Protein AF-0000000087347982 (afdb_homodimer)

Nearest PDB structures (foldseek):
  8a24-assembly1_A  TM=8.660E-01  e=1.850E-04  Legionella pneumophila str. Corby
  4f79-assembly1_A  TM=5.624E-01  e=8.414E-01  Streptococcus mutans
  4gze-assembly3_E  TM=5.440E-01  e=4.749E+00  Lactiplantibacillus plantarum WCFS1
  8ysv-assembly1_A  TM=5.819E-01  e=7.535E+00  Enterococcus faecalis
  8a24-assembly1_A  TM=8.658E-01  e=1.538E-04  Legionella pneumophila str. Corby

Structure (mmCIF, N/CA/C/O backbone):
data_AF-0000000087347982-model_v1
#
loop_
_entity.id
_entity.type
_entity.pdbx_description
1 polymer 'GDSL esterase/lipase'
#
loop_
_atom_site.group_PDB
_atom_site.id
_atom_site.type_symbol
_atom_site.label_atom_id
_atom_site.label_alt_id
_atom_site.label_comp_id
_atom_site.label_asym_id
_atom_site.label_entity_id
_atom_site.label_seq_id
_atom_site.pdbx_PDB_ins_code
_atom_site.Cartn_x
_atom_site.Cartn_y
_atom_site.Cartn_z
_atom_site.occupancy
_atom_site.B_iso_or_equiv
_atom_site.auth_seq_id
_atom_site.auth_comp_id
_atom_site.auth_asym_id
_atom_site.auth_atom_id
_atom_site.pdbx_PDB_model_num
ATOM 1 N N . MET A 1 1 ? 1.881 -30.5 5.684 1 23.64 1 MET A N 1
ATOM 2 C CA . MET A 1 1 ? 0.833 -30.484 4.668 1 23.64 1 MET A CA 1
ATOM 3 C C . MET A 1 1 ? 0.566 -29.062 4.191 1 23.64 1 MET A C 1
ATOM 5 O O . MET A 1 1 ? 0.288 -28.172 5 1 23.64 1 MET A O 1
ATOM 9 N N . LYS A 1 2 ? 1.161 -28.672 3.141 1 32.66 2 LYS A N 1
ATOM 10 C CA . LYS A 1 2 ? 1.281 -27.344 2.578 1 32.66 2 LYS A CA 1
ATOM 11 C C . LYS A 1 2 ? -0.093 -26.719 2.318 1 32.66 2 LYS A C 1
ATOM 13 O O . LYS A 1 2 ? -0.942 -27.344 1.675 1 32.66 2 LYS A O 1
ATOM 18 N N . PRO A 1 3 ? -0.556 -25.828 3.064 1 35.22 3 PRO A N 1
ATOM 19 C CA . PRO A 1 3 ? -1.945 -25.391 2.922 1 35.22 3 PRO A CA 1
ATOM 20 C C . PRO A 1 3 ? -2.33 -25.109 1.47 1 35.22 3 PRO A C 1
ATOM 22 O O . PRO A 1 3 ? -1.672 -24.312 0.794 1 35.22 3 PRO A O 1
ATOM 25 N N . THR A 1 4 ? -2.77 -26.047 0.696 1 37.34 4 THR A N 1
ATOM 26 C CA . THR A 1 4 ? -3.191 -26.047 -0.701 1 37.34 4 THR A CA 1
ATOM 27 C C . THR A 1 4 ? -4.402 -25.141 -0.904 1 37.34 4 THR A C 1
ATOM 29 O O . THR A 1 4 ? -5.434 -25.328 -0.251 1 37.34 4 THR A O 1
ATOM 32 N N . LEU A 1 5 ? -4.195 -23.828 -1.171 1 44.5 5 LEU A N 1
ATOM 33 C CA . LEU A 1 5 ? -5.254 -22.922 -1.593 1 44.5 5 LEU A CA 1
ATOM 34 C C . LEU A 1 5 ? -6.398 -23.688 -2.248 1 44.5 5 LEU A C 1
ATOM 36 O O . LEU A 1 5 ? -7.512 -23.156 -2.369 1 44.5 5 LEU A O 1
ATOM 40 N N . CYS A 1 6 ? -6.168 -24.562 -2.959 1 48.16 6 CYS A N 1
ATOM 41 C CA . CYS A 1 6 ? -7.164 -25.344 -3.68 1 48.16 6 CYS A CA 1
ATOM 42 C C . CYS A 1 6 ? -7.199 -26.781 -3.168 1 48.16 6 CYS A C 1
ATOM 44 O O . CYS A 1 6 ? -6.195 -27.297 -2.67 1 48.16 6 CYS A O 1
ATOM 46 N N . ARG A 1 7 ? -8.281 -27.328 -2.777 1 49.22 7 ARG A N 1
ATOM 47 C CA . ARG A 1 7 ? -8.523 -28.656 -2.248 1 49.22 7 ARG A CA 1
ATOM 48 C C . ARG A 1 7 ? -7.98 -29.734 -3.191 1 49.22 7 ARG A C 1
ATOM 50 O O . ARG A 1 7 ? -7.523 -30.781 -2.746 1 49.22 7 ARG A O 1
ATOM 57 N N . THR A 1 8 ? -8.305 -29.438 -4.539 1 50.88 8 THR A N 1
ATOM 58 C CA . THR A 1 8 ? -7.773 -30.344 -5.555 1 50.88 8 THR A CA 1
ATOM 59 C C . THR A 1 8 ? -6.895 -29.594 -6.547 1 50.88 8 THR A C 1
ATOM 61 O O . THR A 1 8 ? -7 -28.359 -6.668 1 50.88 8 THR A O 1
ATOM 64 N N . ALA A 1 9 ? -5.898 -30.219 -7.012 1 51.28 9 ALA A N 1
ATOM 65 C CA . ALA A 1 9 ? -5.027 -29.672 -8.039 1 51.28 9 ALA A CA 1
ATOM 66 C C . ALA A 1 9 ? -5.84 -29 -9.141 1 51.28 9 ALA A C 1
ATOM 68 O O . ALA A 1 9 ? -5.441 -27.953 -9.664 1 51.28 9 ALA A O 1
ATOM 69 N N . ARG A 1 10 ? -6.895 -29.594 -9.531 1 51.75 10 ARG A N 1
ATOM 70 C CA . ARG A 1 10 ? -7.762 -29.078 -10.586 1 51.75 10 ARG A CA 1
ATOM 71 C C . ARG A 1 10 ? -8.422 -27.781 -10.164 1 51.75 10 ARG A C 1
ATOM 73 O O . ARG A 1 10 ? -8.5 -26.828 -10.953 1 51.75 10 ARG A O 1
ATOM 80 N N . GLU A 1 11 ? -8.945 -27.734 -9.008 1 51.81 11 GLU A N 1
ATOM 81 C CA . GLU A 1 11 ? -9.578 -26.531 -8.492 1 51.81 11 GLU A CA 1
ATOM 82 C C . GLU A 1 11 ? -8.562 -25.406 -8.312 1 51.81 11 GLU A C 1
ATOM 84 O O . GLU A 1 11 ? -8.852 -24.25 -8.609 1 51.81 11 GLU A O 1
ATOM 89 N N . CYS A 1 12 ? -7.488 -25.766 -7.922 1 53.28 12 CYS A N 1
ATOM 90 C CA . CYS A 1 12 ? -6.418 -24.797 -7.77 1 53.28 12 CYS A CA 1
ATOM 91 C C . CYS A 1 12 ? -6.008 -24.219 -9.125 1 53.28 12 CYS A C 1
ATOM 93 O O . CYS A 1 12 ? -5.77 -23.016 -9.242 1 53.28 12 CYS A O 1
ATOM 95 N N . LYS A 1 13 ? -5.824 -25.203 -10.008 1 51 13 LYS A N 1
ATOM 96 C CA . LYS A 1 13 ? -5.473 -24.766 -11.359 1 51 13 LYS A CA 1
ATOM 97 C C . LYS A 1 13 ? -6.492 -23.766 -11.898 1 51 13 LYS A C 1
ATOM 99 O O . LYS A 1 13 ? -6.121 -22.766 -12.516 1 51 13 LYS A O 1
ATOM 104 N N . LYS A 1 14 ? -7.68 -24.125 -11.789 1 50.91 14 LYS A N 1
ATOM 105 C CA . LYS A 1 14 ? -8.711 -23.219 -12.289 1 50.91 14 LYS A CA 1
ATOM 106 C C . LYS A 1 14 ? -8.672 -21.875 -11.57 1 50.91 14 LYS A C 1
ATOM 108 O O . LYS A 1 14 ? -8.797 -20.828 -12.203 1 50.91 14 LYS A O 1
ATOM 113 N N . PHE A 1 15 ? -8.594 -22.062 -10.289 1 51.06 15 PHE A N 1
ATOM 114 C CA . PHE A 1 15 ? -8.539 -20.844 -9.484 1 51.06 15 PHE A CA 1
ATOM 115 C C . PHE A 1 15 ? -7.293 -20.031 -9.812 1 51.06 15 PHE A C 1
ATOM 117 O O . PHE A 1 15 ? -7.379 -18.828 -10.062 1 51.06 15 PHE A O 1
ATOM 124 N N . LEU A 1 16 ? -6.238 -20.734 -9.797 1 52.66 16 LEU A N 1
ATOM 125 C CA . LEU A 1 16 ? -4.973 -20.047 -10.008 1 52.66 16 LEU A CA 1
ATOM 126 C C . LEU A 1 16 ? -4.816 -19.625 -11.461 1 52.66 16 LEU A C 1
ATOM 128 O O . LEU A 1 16 ? -4.137 -18.641 -11.758 1 52.66 16 LEU A O 1
ATOM 132 N N . GLY A 1 17 ? -5.367 -20.453 -12.383 1 50.44 17 GLY A N 1
ATOM 133 C CA . GLY A 1 17 ? -5.234 -20.156 -13.797 1 50.44 17 GLY A CA 1
ATOM 134 C C . GLY A 1 17 ? -5.902 -18.859 -14.203 1 50.44 17 GLY A C 1
ATOM 135 O O . GLY A 1 17 ? -5.523 -18.234 -15.195 1 50.44 17 GLY A O 1
ATOM 136 N N . ARG A 1 18 ? -7.008 -18.484 -13.523 1 49.59 18 ARG A N 1
ATOM 137 C CA . ARG A 1 18 ? -7.789 -17.344 -13.977 1 49.59 18 ARG A CA 1
ATOM 138 C C . ARG A 1 18 ? -7.629 -16.156 -13.039 1 49.59 18 ARG A C 1
ATOM 140 O O . ARG A 1 18 ? -8.07 -15.047 -13.344 1 49.59 18 ARG A O 1
ATOM 147 N N . SER A 1 19 ? -6.941 -16.578 -11.938 1 51.91 19 SER A N 1
ATOM 148 C CA . SER A 1 19 ? -7.031 -15.539 -10.922 1 51.91 19 SER A CA 1
ATOM 149 C C . SER A 1 19 ? -5.77 -14.688 -10.883 1 51.91 19 SER A C 1
ATOM 151 O O . SER A 1 19 ? -4.668 -15.188 -11.125 1 51.91 19 SER A O 1
ATOM 153 N N . LEU A 1 20 ? -5.996 -13.359 -11.234 1 54 20 LEU A N 1
ATOM 154 C CA . LEU A 1 20 ? -4.969 -12.344 -11.039 1 54 20 LEU A CA 1
ATOM 155 C C . LEU A 1 20 ? -4.715 -12.109 -9.555 1 54 20 LEU A C 1
ATOM 157 O O . LEU A 1 20 ? -5.656 -11.914 -8.781 1 54 20 LEU A O 1
ATOM 161 N N . PHE A 1 21 ? -3.545 -12.594 -9.094 1 57.16 21 PHE A N 1
ATOM 162 C CA . PHE A 1 21 ? -3.203 -12.422 -7.688 1 57.16 21 PHE A CA 1
ATOM 163 C C . PHE A 1 21 ? -2.359 -11.164 -7.488 1 57.16 21 PHE A C 1
ATOM 165 O O . PHE A 1 21 ? -1.542 -10.82 -8.344 1 57.16 21 PHE A O 1
ATOM 172 N N . LEU A 1 22 ? -2.92 -10.312 -6.664 1 55.03 22 LEU A N 1
ATOM 173 C CA . LEU A 1 22 ? -2.08 -9.219 -6.184 1 55.03 22 LEU A CA 1
ATOM 174 C C . LEU A 1 22 ? -1.004 -9.742 -5.234 1 55.03 22 LEU A C 1
ATOM 176 O O . LEU A 1 22 ? -1.317 -10.344 -4.203 1 55.03 22 LEU A O 1
ATOM 180 N N . VAL A 1 23 ? 0.143 -9.961 -5.684 1 52.31 23 VAL A N 1
ATOM 181 C CA . VAL A 1 23 ? 1.244 -10.398 -4.836 1 52.31 23 VAL A CA 1
ATOM 182 C C . VAL A 1 23 ? 1.718 -9.242 -3.961 1 52.31 23 VAL A C 1
ATOM 184 O O . VAL A 1 23 ? 2.365 -8.312 -4.449 1 52.31 23 VAL A O 1
ATOM 187 N N . GLY A 1 24 ? 0.568 -8.438 -3.482 1 50.28 24 GLY A N 1
ATOM 188 C CA . GLY A 1 24 ? 0.879 -7.262 -2.684 1 50.28 24 GLY A CA 1
ATOM 189 C C . GLY A 1 24 ? 1.524 -7.598 -1.353 1 50.28 24 GLY A C 1
ATOM 190 O O . GLY A 1 24 ? 1.985 -6.707 -0.636 1 50.28 24 GLY A O 1
ATOM 191 N N . GLU A 1 25 ? 0.681 -8.906 -0.806 1 42.19 25 GLU A N 1
ATOM 192 C CA . GLU A 1 25 ? 1.175 -9.109 0.552 1 42.19 25 GLU A CA 1
ATOM 193 C C . GLU A 1 25 ? 2.678 -8.859 0.638 1 42.19 25 GLU A C 1
ATOM 195 O O . GLU A 1 25 ? 3.271 -8.977 1.712 1 42.19 25 GLU A O 1
ATOM 200 N N . PHE A 1 26 ? 3.133 -9.422 -0.429 1 35.34 26 PHE A N 1
ATOM 201 C CA . PHE A 1 26 ? 4.293 -9.625 0.431 1 35.34 26 PHE A CA 1
ATOM 202 C C . PHE A 1 26 ? 4.504 -8.43 1.348 1 35.34 26 PHE A C 1
ATOM 204 O O . PHE A 1 26 ? 4.688 -7.305 0.876 1 35.34 26 PHE A O 1
ATOM 211 N N . GLY A 1 27 ? 3.314 -8.336 2.146 1 38.28 27 GLY A N 1
ATOM 212 C CA . GLY A 1 27 ? 3.434 -7.48 3.314 1 38.28 27 GLY A CA 1
ATOM 213 C C . GLY A 1 27 ? 4.281 -6.246 3.064 1 38.28 27 GLY A C 1
ATOM 214 O O . GLY A 1 27 ? 4.965 -6.152 2.041 1 38.28 27 GLY A O 1
ATOM 215 N N . VAL A 1 28 ? 4.375 -5.41 4.219 1 38.91 28 VAL A N 1
ATOM 216 C CA . VAL A 1 28 ? 5.043 -4.203 4.691 1 38.91 28 VAL A CA 1
ATOM 217 C C . VAL A 1 28 ? 6.418 -4.086 4.039 1 38.91 28 VAL A C 1
ATOM 219 O O . VAL A 1 28 ? 7.375 -4.73 4.477 1 38.91 28 VAL A O 1
ATOM 222 N N . ASN A 1 29 ? 6.512 -4.801 2.818 1 48.53 29 ASN A N 1
ATOM 223 C CA . ASN A 1 29 ? 7.785 -4.203 2.426 1 48.53 29 ASN A CA 1
ATOM 224 C C . ASN A 1 29 ? 7.922 -2.777 2.949 1 48.53 29 ASN A C 1
ATOM 226 O O . ASN A 1 29 ? 8.539 -1.93 2.301 1 48.53 29 ASN A O 1
ATOM 230 N N . ASP A 1 30 ? 6.816 -2.762 3.695 1 61.03 30 ASP A N 1
ATOM 231 C CA . ASP A 1 30 ? 6.945 -1.428 4.273 1 61.03 30 ASP A CA 1
ATOM 232 C C . ASP A 1 30 ? 8.242 -1.295 5.062 1 61.03 30 ASP A C 1
ATOM 234 O O . ASP A 1 30 ? 8.43 -1.964 6.078 1 61.03 30 ASP A O 1
ATOM 238 N N . TYR A 1 31 ? 9.008 -1.031 4.211 1 79.06 31 TYR A N 1
ATOM 239 C CA . TYR A 1 31 ? 10.258 -0.644 4.855 1 79.06 31 TYR A CA 1
ATOM 240 C C . TYR A 1 31 ? 9.992 0.23 6.074 1 79.06 31 TYR A C 1
ATOM 242 O O . TYR A 1 31 ? 10.898 0.486 6.871 1 79.06 31 TYR A O 1
ATOM 250 N N . HIS A 1 32 ? 8.664 0.433 6.309 1 77 32 HIS A N 1
ATOM 251 C CA . HIS A 1 32 ? 8.359 1.362 7.391 1 77 32 HIS A CA 1
ATOM 252 C C . HIS A 1 32 ? 8.734 0.771 8.75 1 77 32 HIS A C 1
ATOM 254 O O . HIS A 1 32 ? 9.289 1.465 9.602 1 77 32 HIS A O 1
ATOM 260 N N . PHE A 1 33 ? 8.414 -0.552 8.844 1 74.31 33 PHE A N 1
ATOM 261 C CA . PHE A 1 33 ? 8.781 -1.199 10.094 1 74.31 33 PHE A CA 1
ATOM 262 C C . PHE A 1 33 ? 10.297 -1.252 10.258 1 74.31 33 PHE A C 1
ATOM 264 O O . PHE A 1 33 ? 10.82 -1.016 11.344 1 74.31 33 PHE A O 1
ATOM 271 N N . SER A 1 34 ? 10.953 -1.518 9.164 1 80.06 34 SER A N 1
ATOM 272 C CA . SER A 1 34 ? 12.406 -1.591 9.18 1 80.06 34 SER A CA 1
ATOM 273 C C . SER A 1 34 ? 13.031 -0.226 9.461 1 80.06 34 SER A C 1
ATOM 275 O O . SER A 1 34 ? 14.039 -0.131 10.156 1 80.06 34 SER A O 1
ATOM 277 N N . PHE A 1 35 ? 12.359 0.803 8.969 1 81.94 35 PHE A N 1
ATOM 278 C CA . PHE A 1 35 ? 12.875 2.154 9.148 1 81.94 35 PHE A CA 1
ATOM 279 C C . PHE A 1 35 ? 12.805 2.572 10.609 1 81.94 35 PHE A C 1
ATOM 281 O O . PHE A 1 35 ? 13.484 3.516 11.023 1 81.94 35 PHE A O 1
ATOM 288 N N . GLN A 1 36 ? 11.984 1.818 11.43 1 77.06 36 GLN A N 1
ATOM 289 C CA . GLN A 1 36 ? 11.867 2.141 12.844 1 77.06 36 GLN A CA 1
ATOM 290 C C . GLN A 1 36 ? 13.055 1.61 13.633 1 77.06 36 GLN A C 1
ATOM 292 O O . GLN A 1 36 ? 13.375 2.125 14.711 1 77.06 36 GLN A O 1
ATOM 297 N N . ARG A 1 37 ? 13.727 0.64 13 1 85.44 37 ARG A N 1
ATOM 298 C CA . ARG A 1 37 ? 14.742 -0.056 13.789 1 85.44 37 ARG A CA 1
ATOM 299 C C . ARG A 1 37 ? 16.109 0.036 13.125 1 85.44 37 ARG A C 1
ATOM 301 O O . ARG A 1 37 ? 17.141 -0.227 13.758 1 85.44 37 ARG A O 1
ATOM 308 N N . LYS A 1 38 ? 16.188 0.466 11.938 1 89.94 38 LYS A N 1
ATOM 309 C CA . LYS A 1 38 ? 17.422 0.461 11.156 1 89.94 38 LYS A CA 1
ATOM 310 C C . LYS A 1 38 ? 17.594 1.773 10.398 1 89.94 38 LYS A C 1
ATOM 312 O O . LYS A 1 38 ? 16.625 2.488 10.148 1 89.94 38 LYS A O 1
ATOM 317 N N . THR A 1 39 ? 18.828 2.023 10.078 1 90.62 39 THR A N 1
ATOM 318 C CA . THR A 1 39 ? 19.109 3.154 9.195 1 90.62 39 THR A CA 1
ATOM 319 C C . THR A 1 39 ? 18.688 2.838 7.766 1 90.62 39 THR A C 1
ATOM 321 O O . THR A 1 39 ? 18.469 1.674 7.414 1 90.62 39 THR A O 1
ATOM 324 N N . VAL A 1 40 ? 18.516 3.898 6.984 1 92.81 40 VAL A N 1
ATOM 325 C CA . VAL A 1 40 ? 18.141 3.725 5.586 1 92.81 40 VAL A CA 1
ATOM 326 C C . VAL A 1 40 ? 19.203 2.908 4.859 1 92.81 40 VAL A C 1
ATOM 328 O O . VAL A 1 40 ? 18.875 2.09 3.992 1 92.81 40 VAL A O 1
ATOM 331 N N . GLN A 1 41 ? 20.531 3.088 5.258 1 93.31 41 GLN A N 1
ATOM 332 C CA . GLN A 1 41 ? 21.609 2.346 4.629 1 93.31 41 GLN A CA 1
ATOM 333 C C . GLN A 1 41 ? 21.531 0.86 4.965 1 93.31 41 GLN A C 1
ATOM 335 O O . GLN A 1 41 ? 21.781 0.01 4.109 1 93.31 41 GLN A O 1
ATOM 340 N N . GLU A 1 42 ? 21.203 0.559 6.152 1 94.5 42 GLU A N 1
ATOM 341 C CA . GLU A 1 42 ? 21.031 -0.836 6.547 1 94.5 42 GLU A CA 1
ATOM 342 C C . GLU A 1 42 ? 19.875 -1.481 5.781 1 94.5 42 GLU A C 1
ATOM 344 O O . GLU A 1 42 ? 20 -2.607 5.297 1 94.5 42 GLU A O 1
ATOM 349 N N . VAL A 1 43 ? 18.797 -0.754 5.68 1 93 43 VAL A N 1
ATOM 350 C CA . VAL A 1 43 ? 17.656 -1.273 4.957 1 93 43 VAL A CA 1
ATOM 351 C C . VAL A 1 43 ? 18.016 -1.473 3.486 1 93 43 VAL A C 1
ATOM 353 O O . VAL A 1 43 ? 17.609 -2.461 2.869 1 93 43 VAL A O 1
ATOM 356 N N . ARG A 1 44 ? 18.766 -0.573 2.908 1 94.81 44 ARG A N 1
ATOM 357 C CA . ARG A 1 44 ? 19.172 -0.648 1.508 1 94.81 44 ARG A CA 1
ATOM 358 C C . ARG A 1 44 ? 19.922 -1.941 1.224 1 94.81 44 ARG A C 1
ATOM 360 O O . ARG A 1 44 ? 19.766 -2.537 0.156 1 94.81 44 ARG A O 1
ATOM 367 N N . SER A 1 45 ? 20.656 -2.438 2.186 1 94.56 45 SER A N 1
ATOM 368 C CA . SER A 1 45 ? 21.516 -3.609 2.002 1 94.56 45 SER A CA 1
ATOM 369 C C . SER A 1 45 ? 20.672 -4.879 1.842 1 94.56 45 SER A C 1
ATOM 371 O O . SER A 1 45 ? 21.156 -5.875 1.294 1 94.56 45 SER A O 1
ATOM 373 N N . PHE A 1 46 ? 19.453 -4.855 2.293 1 90.75 46 PHE A N 1
ATOM 374 C CA . PHE A 1 46 ? 18.703 -6.094 2.182 1 90.75 46 PHE A CA 1
ATOM 375 C C . PHE A 1 46 ? 17.656 -5.992 1.075 1 90.75 46 PHE A C 1
ATOM 377 O O . PHE A 1 46 ? 16.938 -6.957 0.805 1 90.75 46 PHE A O 1
ATOM 384 N N . VAL A 1 47 ? 17.641 -4.844 0.386 1 93 47 VAL A N 1
ATOM 385 C CA . VAL A 1 47 ? 16.656 -4.648 -0.673 1 93 47 VAL A CA 1
ATOM 386 C C . VAL A 1 47 ? 16.797 -5.746 -1.723 1 93 47 VAL A C 1
ATOM 388 O O . VAL A 1 47 ? 15.805 -6.34 -2.152 1 93 47 VAL A O 1
ATOM 391 N N . PRO A 1 48 ? 18.078 -6.137 -2.139 1 94.69 48 PRO A N 1
ATOM 392 C CA . PRO A 1 48 ? 18.188 -7.219 -3.119 1 94.69 48 PRO A CA 1
ATOM 393 C C . PRO A 1 48 ? 17.578 -8.531 -2.621 1 94.69 48 PRO A C 1
ATOM 395 O O . PRO A 1 48 ? 16.953 -9.258 -3.391 1 94.69 48 PRO A O 1
ATOM 398 N N . ASP A 1 49 ? 17.719 -8.797 -1.296 1 91.5 49 ASP A N 1
ATOM 399 C CA . ASP A 1 49 ? 17.156 -10.016 -0.73 1 91.5 49 ASP A CA 1
ATOM 400 C C . ASP A 1 49 ? 15.625 -9.961 -0.732 1 91.5 49 ASP A C 1
ATOM 402 O O . ASP A 1 49 ? 14.961 -10.977 -0.982 1 91.5 49 ASP A O 1
ATOM 406 N N . VAL A 1 50 ? 15.117 -8.828 -0.408 1 88 50 VAL A N 1
ATOM 407 C CA . VAL A 1 50 ? 13.664 -8.641 -0.419 1 88 50 VAL A CA 1
ATOM 408 C C . VAL A 1 50 ? 13.125 -8.898 -1.822 1 88 50 VAL A C 1
ATOM 410 O O . VAL A 1 50 ? 12.156 -9.641 -1.99 1 88 50 VAL A O 1
ATOM 413 N N . VAL A 1 51 ? 13.719 -8.328 -2.826 1 91.69 51 VAL A N 1
ATOM 414 C CA . VAL A 1 51 ? 13.273 -8.469 -4.211 1 91.69 51 VAL A CA 1
ATOM 415 C C . VAL A 1 51 ? 13.422 -9.922 -4.656 1 91.69 51 VAL A C 1
ATOM 417 O O . VAL A 1 51 ? 12.555 -10.461 -5.344 1 91.69 51 VAL A O 1
ATOM 420 N N . ALA A 1 52 ? 14.508 -10.594 -4.242 1 92.06 52 ALA A N 1
ATOM 421 C CA . ALA A 1 52 ? 14.711 -12.008 -4.566 1 92.06 52 ALA A CA 1
ATOM 422 C C . ALA A 1 52 ? 13.586 -12.859 -3.994 1 92.06 52 ALA A C 1
ATOM 424 O O . ALA A 1 52 ? 13.102 -13.781 -4.656 1 92.06 52 ALA A O 1
ATOM 425 N N . ASN A 1 53 ? 13.203 -12.562 -2.764 1 87.12 53 ASN A N 1
ATOM 426 C CA . ASN A 1 53 ? 12.117 -13.312 -2.129 1 87.12 53 ASN A CA 1
ATOM 427 C C . ASN A 1 53 ? 10.789 -13.094 -2.852 1 87.12 53 ASN A C 1
ATOM 429 O O . ASN A 1 53 ? 9.977 -14.016 -2.949 1 87.12 53 ASN A O 1
ATOM 433 N N . ILE A 1 54 ? 10.539 -11.891 -3.35 1 87.31 54 ILE A N 1
ATOM 434 C CA . ILE A 1 54 ? 9.344 -11.625 -4.145 1 87.31 54 ILE A CA 1
ATOM 435 C C . ILE A 1 54 ? 9.383 -12.461 -5.426 1 87.31 54 ILE A C 1
ATOM 437 O O . ILE A 1 54 ? 8.383 -13.07 -5.805 1 87.31 54 ILE A O 1
ATOM 441 N N . SER A 1 55 ? 10.547 -12.477 -6.035 1 91.06 55 SER A N 1
ATOM 442 C CA . SER A 1 55 ? 10.711 -13.258 -7.258 1 91.06 55 SER A CA 1
ATOM 443 C C . SER A 1 55 ? 10.414 -14.734 -7.016 1 91.06 55 SER A C 1
ATOM 445 O O . SER A 1 55 ? 9.727 -15.375 -7.812 1 91.06 55 SER A O 1
ATOM 447 N N . ILE A 1 56 ? 10.906 -15.266 -5.938 1 89.25 56 ILE A N 1
ATOM 448 C CA . ILE A 1 56 ? 10.68 -16.656 -5.582 1 89.25 56 ILE A CA 1
ATOM 449 C C . ILE A 1 56 ? 9.195 -16.906 -5.355 1 89.25 56 ILE A C 1
ATOM 451 O O . ILE A 1 56 ? 8.648 -17.922 -5.812 1 89.25 56 ILE A O 1
ATOM 455 N N . ALA A 1 57 ? 8.539 -16.016 -4.656 1 84.19 57 ALA A N 1
ATOM 456 C CA . ALA A 1 57 ? 7.105 -16.141 -4.395 1 84.19 57 ALA A CA 1
ATOM 457 C C . ALA A 1 57 ? 6.305 -16.109 -5.691 1 84.19 57 ALA A C 1
ATOM 459 O O . ALA A 1 57 ? 5.352 -16.891 -5.855 1 84.19 57 ALA A O 1
ATOM 460 N N . VAL A 1 58 ? 6.656 -15.219 -6.598 1 87.81 58 VAL A N 1
ATOM 461 C CA . VAL A 1 58 ? 5.98 -15.125 -7.891 1 87.81 58 VAL A CA 1
ATOM 462 C C . VAL A 1 58 ? 6.148 -16.438 -8.656 1 87.81 58 VAL A C 1
ATOM 464 O O . VAL A 1 58 ? 5.18 -16.969 -9.195 1 87.81 58 VAL A O 1
ATOM 467 N N . GLU A 1 59 ? 7.363 -16.938 -8.672 1 89.69 59 GLU A N 1
ATOM 468 C CA . GLU A 1 59 ? 7.617 -18.188 -9.383 1 89.69 59 GLU A CA 1
ATOM 469 C C . GLU A 1 59 ? 6.824 -19.344 -8.773 1 89.69 59 GLU A C 1
ATOM 471 O O . GLU A 1 59 ? 6.328 -20.203 -9.492 1 89.69 59 GLU A O 1
ATOM 476 N N . ARG A 1 60 ? 6.809 -19.391 -7.496 1 84.62 60 ARG A N 1
ATOM 477 C CA . ARG A 1 60 ? 6.035 -20.438 -6.82 1 84.62 60 ARG A CA 1
ATOM 478 C C . ARG A 1 60 ? 4.562 -20.359 -7.219 1 84.62 60 ARG A C 1
ATOM 480 O O . ARG A 1 60 ? 3.926 -21.391 -7.441 1 84.62 60 ARG A O 1
ATOM 487 N N . LEU A 1 61 ? 3.986 -19.188 -7.297 1 82.69 61 LEU A N 1
ATOM 488 C CA . LEU A 1 61 ? 2.596 -19 -7.703 1 82.69 61 LEU A CA 1
ATOM 489 C C . LEU A 1 61 ? 2.383 -19.484 -9.133 1 82.69 61 LEU A C 1
ATOM 491 O O . LEU A 1 61 ? 1.366 -20.125 -9.438 1 82.69 61 LEU A O 1
ATOM 495 N N . ILE A 1 62 ? 3.336 -19.188 -10.008 1 85.88 62 ILE A N 1
ATOM 496 C CA . ILE A 1 62 ? 3.26 -19.625 -11.398 1 85.88 62 ILE A CA 1
ATOM 497 C C . ILE A 1 62 ? 3.27 -21.156 -11.461 1 85.88 62 ILE A C 1
ATO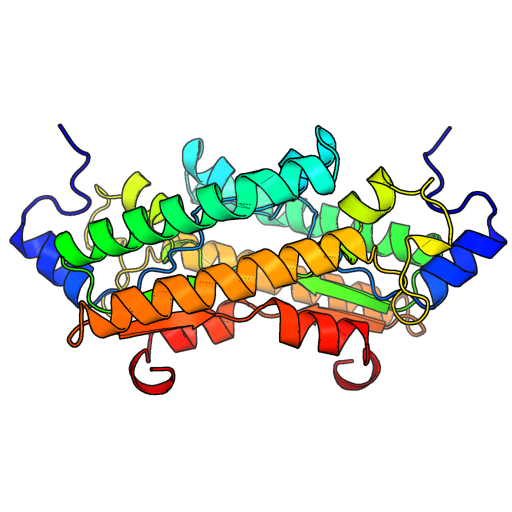M 499 O O . ILE A 1 62 ? 2.459 -21.75 -12.172 1 85.88 62 ILE A O 1
ATOM 503 N N . LYS A 1 63 ? 4.145 -21.75 -10.695 1 84.69 63 LYS A N 1
ATOM 504 C CA . LYS A 1 63 ? 4.254 -23.203 -10.664 1 84.69 63 LYS A CA 1
ATOM 505 C C . LYS A 1 63 ? 2.963 -23.844 -10.156 1 84.69 63 LYS A C 1
ATOM 507 O O . LYS A 1 63 ? 2.625 -24.953 -10.531 1 84.69 63 LYS A O 1
ATOM 512 N N . HIS A 1 64 ? 2.25 -23.094 -9.398 1 77.62 64 HIS A N 1
ATOM 513 C CA . HIS A 1 64 ? 1.002 -23.594 -8.836 1 77.62 64 HIS A CA 1
ATOM 514 C C . HIS A 1 64 ? -0.187 -23.219 -9.711 1 77.62 64 HIS A C 1
ATOM 516 O O . HIS A 1 64 ? -1.34 -23.375 -9.305 1 77.62 64 HIS A O 1
ATOM 522 N N . GLY A 1 65 ? 0.11 -22.562 -10.82 1 77.75 65 GLY A N 1
ATOM 523 C CA . GLY A 1 65 ? -0.945 -22.453 -11.82 1 77.75 65 GLY A CA 1
ATOM 524 C C . GLY A 1 65 ? -1.373 -21.016 -12.078 1 77.75 65 GLY A C 1
ATOM 525 O O . GLY A 1 65 ? -2.207 -20.766 -12.945 1 77.75 65 GLY A O 1
ATOM 526 N N . ALA A 1 66 ? -0.768 -20.062 -11.312 1 79.06 66 ALA A N 1
ATOM 527 C CA . ALA A 1 66 ? -1.105 -18.672 -11.578 1 79.06 66 ALA A CA 1
ATOM 528 C C . ALA A 1 66 ? -0.688 -18.266 -12.984 1 79.06 66 ALA A C 1
ATOM 530 O O . ALA A 1 66 ? 0.422 -18.578 -13.43 1 79.06 66 ALA A O 1
ATOM 531 N N . ARG A 1 67 ? -1.637 -17.562 -13.648 1 82.75 67 ARG A N 1
ATOM 532 C CA . ARG A 1 67 ? -1.345 -17.172 -15.023 1 82.75 67 ARG A CA 1
ATOM 533 C C . ARG A 1 67 ? -1.401 -15.664 -15.188 1 82.75 67 ARG A C 1
ATOM 535 O O . ARG A 1 67 ? -0.992 -15.133 -16.219 1 82.75 67 ARG A O 1
ATOM 542 N N . SER A 1 68 ? -1.886 -15.023 -14.156 1 82.5 68 SER A N 1
ATOM 543 C CA . SER A 1 68 ? -1.927 -13.562 -14.125 1 82.5 68 SER A CA 1
ATOM 544 C C . SER A 1 68 ? -1.565 -13.039 -12.742 1 82.5 68 SER A C 1
ATOM 546 O O . SER A 1 68 ? -2.229 -13.359 -11.75 1 82.5 68 SER A O 1
ATOM 548 N N . LEU A 1 69 ? -0.538 -12.258 -12.672 1 85.25 69 LEU A N 1
ATOM 549 C CA . LEU A 1 69 ? -0.044 -11.742 -11.398 1 85.25 69 LEU A CA 1
ATOM 550 C C . LEU A 1 69 ? 0.181 -10.242 -11.469 1 85.25 69 LEU A C 1
ATOM 552 O O . LEU A 1 69 ? 0.678 -9.727 -12.477 1 85.25 69 LEU A O 1
ATOM 556 N N . VAL A 1 70 ? -0.314 -9.555 -10.477 1 84.94 70 VAL A N 1
ATOM 557 C CA . VAL A 1 70 ? -0.006 -8.148 -10.266 1 84.94 70 VAL A CA 1
ATOM 558 C C . VAL A 1 70 ? 0.955 -7.992 -9.094 1 84.94 70 VAL A C 1
ATOM 560 O O . VAL A 1 70 ? 0.67 -8.453 -7.984 1 84.94 70 VAL A O 1
ATOM 563 N N . VAL A 1 71 ? 2.086 -7.363 -9.352 1 85.81 71 VAL A N 1
ATOM 564 C CA . VAL A 1 71 ? 3.115 -7.176 -8.328 1 85.81 71 VAL A CA 1
ATOM 565 C C . VAL A 1 71 ? 3.355 -5.688 -8.109 1 85.81 71 VAL A C 1
ATOM 567 O O . VAL A 1 71 ? 3.977 -5.02 -8.938 1 85.81 71 VAL A O 1
ATOM 570 N N . PRO A 1 72 ? 2.928 -5.211 -6.988 1 84.62 72 PRO A N 1
ATOM 571 C CA . PRO A 1 72 ? 3.092 -3.777 -6.723 1 84.62 72 PRO A CA 1
ATOM 572 C C . PRO A 1 72 ? 4.52 -3.414 -6.316 1 84.62 72 PRO A C 1
ATOM 574 O O . PRO A 1 72 ? 5.188 -4.191 -5.629 1 84.62 72 PRO A O 1
ATOM 577 N N . GLY A 1 73 ? 4.957 -2.191 -6.766 1 85.88 73 GLY A N 1
ATOM 578 C CA . GLY A 1 73 ? 6.156 -1.607 -6.188 1 85.88 73 GLY A CA 1
ATOM 579 C C . GLY A 1 73 ? 5.918 -0.974 -4.832 1 85.88 73 GLY A C 1
ATOM 580 O O . GLY A 1 73 ? 4.859 -1.16 -4.23 1 85.88 73 GLY A O 1
ATOM 581 N N . VAL A 1 74 ? 6.934 -0.283 -4.348 1 85.88 74 VAL A N 1
ATOM 582 C CA . VAL A 1 74 ? 6.812 0.391 -3.059 1 85.88 74 VAL A CA 1
ATOM 583 C C . VAL A 1 74 ? 6.504 1.871 -3.277 1 85.88 74 VAL A C 1
ATOM 585 O O . VAL A 1 74 ? 6.785 2.418 -4.348 1 85.88 74 VAL A O 1
ATOM 588 N N . ILE A 1 75 ? 5.902 2.465 -2.338 1 84.44 75 ILE A N 1
ATOM 589 C CA . ILE A 1 75 ? 5.516 3.869 -2.391 1 84.44 75 ILE A CA 1
ATOM 590 C C . ILE A 1 75 ? 6.684 4.746 -1.946 1 84.44 75 ILE A C 1
ATOM 592 O O . ILE A 1 75 ? 7.688 4.242 -1.442 1 84.44 75 ILE A O 1
ATOM 596 N N . PRO A 1 76 ? 6.582 6.055 -2.199 1 88.5 76 PRO A N 1
ATOM 597 C CA . PRO A 1 76 ? 7.613 6.949 -1.673 1 88.5 76 PRO A CA 1
ATOM 598 C C . PRO A 1 76 ? 7.512 7.148 -0.163 1 88.5 76 PRO A C 1
ATOM 600 O O . PRO A 1 76 ? 6.961 8.156 0.295 1 88.5 76 PRO A O 1
ATOM 603 N N . SER A 1 77 ? 8.172 6.32 0.59 1 85.69 77 SER A N 1
ATOM 604 C CA . SER A 1 77 ? 8.078 6.285 2.047 1 85.69 77 SER A CA 1
ATOM 605 C C . SER A 1 77 ? 8.625 7.566 2.668 1 85.69 77 SER A C 1
ATOM 607 O O . SER A 1 77 ? 8.203 7.965 3.756 1 85.69 77 SER A O 1
ATOM 609 N N . GLY A 1 78 ? 9.484 8.203 1.924 1 88.56 78 GLY A N 1
ATOM 610 C CA . GLY A 1 78 ? 10.047 9.445 2.428 1 88.56 78 GLY A CA 1
ATOM 611 C C . GLY A 1 78 ? 9.023 10.547 2.578 1 88.56 78 GLY A C 1
ATOM 612 O O . GLY A 1 78 ? 9.289 11.562 3.234 1 88.56 78 GLY A O 1
ATOM 613 N N . CYS A 1 79 ? 7.859 10.328 1.954 1 84.44 79 CYS A N 1
ATOM 614 C CA . CYS A 1 79 ? 6.812 11.336 2.012 1 84.44 79 CYS A CA 1
ATOM 615 C C . CYS A 1 79 ? 5.746 10.961 3.035 1 84.44 79 CYS A C 1
ATOM 617 O O . CYS A 1 79 ? 4.766 11.688 3.207 1 84.44 79 CYS A O 1
ATOM 619 N N . SER A 1 80 ? 5.938 9.844 3.762 1 81.81 80 SER A N 1
ATOM 620 C CA . SER A 1 80 ? 4.945 9.344 4.707 1 81.81 80 SER A CA 1
ATOM 621 C C . SER A 1 80 ? 5.094 10.016 6.07 1 81.81 80 SER A C 1
ATOM 623 O O . SER A 1 80 ? 6.199 10.102 6.609 1 81.81 80 SER A O 1
ATOM 625 N N . PRO A 1 81 ? 4.008 10.398 6.684 1 77.75 81 PRO A N 1
ATOM 626 C CA . PRO A 1 81 ? 4.074 11.109 7.961 1 77.75 81 PRO A CA 1
ATOM 627 C C . PRO A 1 81 ? 4.77 10.305 9.055 1 77.75 81 PRO A C 1
ATOM 629 O O . PRO A 1 81 ? 5.617 10.836 9.773 1 77.75 81 PRO A O 1
ATOM 632 N N . PRO A 1 82 ? 4.453 8.992 9.164 1 75.31 82 PRO A N 1
ATOM 633 C CA . PRO A 1 82 ? 5.164 8.258 10.211 1 75.31 82 PRO A CA 1
ATOM 634 C C . PRO A 1 82 ? 6.676 8.258 10.008 1 75.31 82 PRO A C 1
ATOM 636 O O . PRO A 1 82 ? 7.434 8.305 10.984 1 75.31 82 PRO A O 1
ATOM 639 N N . ILE A 1 83 ? 7.121 8.156 8.797 1 82.06 83 ILE A N 1
ATOM 640 C CA . ILE A 1 83 ? 8.555 8.164 8.508 1 82.06 83 ILE A CA 1
ATOM 641 C C . ILE A 1 83 ? 9.125 9.562 8.75 1 82.06 83 ILE A C 1
ATOM 643 O O . ILE A 1 83 ? 10.18 9.703 9.375 1 82.06 83 ILE A O 1
ATOM 647 N N . LEU A 1 84 ? 8.398 10.555 8.289 1 81.25 84 LEU A N 1
ATOM 648 C CA . LEU A 1 84 ? 8.828 11.938 8.492 1 81.25 84 LEU A CA 1
ATOM 649 C C . LEU A 1 84 ? 8.906 12.266 9.977 1 81.25 84 LEU A C 1
ATOM 651 O O . LEU A 1 84 ? 9.812 12.977 10.414 1 81.25 84 LEU A O 1
ATOM 655 N N . THR A 1 85 ? 7.98 11.695 10.75 1 77.44 85 THR A N 1
ATOM 656 C CA . THR A 1 85 ? 7.969 11.922 12.188 1 77.44 85 THR A CA 1
ATOM 657 C C . THR A 1 85 ? 9.156 11.227 12.852 1 77.44 85 THR A C 1
ATOM 659 O O . THR A 1 85 ? 9.812 11.812 13.719 1 77.44 85 THR A O 1
ATOM 662 N N . LYS A 1 86 ? 9.352 10.086 12.445 1 80.62 86 LYS A N 1
ATOM 663 C CA . LYS A 1 86 ? 10.453 9.32 13.008 1 80.62 86 LYS A CA 1
ATOM 664 C C . LYS A 1 86 ? 11.789 10.016 12.773 1 80.62 86 LYS A C 1
ATOM 666 O O . LYS A 1 86 ? 12.68 9.969 13.625 1 80.62 86 LYS A O 1
ATOM 671 N N . PHE A 1 87 ? 11.844 10.711 11.664 1 85.19 87 PHE A N 1
ATOM 672 C CA . PHE A 1 87 ? 13.117 11.312 11.289 1 85.19 87 PHE A CA 1
ATOM 673 C C . PHE A 1 87 ? 13.016 12.836 11.297 1 85.19 87 PHE A C 1
ATOM 675 O O . PHE A 1 87 ? 13.641 13.516 10.484 1 85.19 87 PHE A O 1
ATOM 682 N N . ALA A 1 88 ? 12.242 13.289 12.172 1 78.94 88 ALA A N 1
ATOM 683 C CA . ALA A 1 88 ? 11.961 14.719 12.258 1 78.94 88 ALA A CA 1
ATOM 684 C C . ALA A 1 88 ? 13.219 15.508 12.594 1 78.94 88 ALA A C 1
ATOM 686 O O . ALA A 1 88 ? 13.32 16.688 12.273 1 78.94 88 ALA A O 1
ATOM 687 N N . ASN A 1 89 ? 14.203 14.867 13.164 1 83.81 89 ASN A N 1
ATOM 688 C CA . ASN A 1 89 ? 15.414 15.562 13.586 1 83.81 89 ASN A CA 1
ATOM 689 C C . ASN A 1 89 ? 16.531 15.422 12.555 1 83.81 89 ASN A C 1
ATOM 691 O O . ASN A 1 89 ? 17.672 15.797 12.82 1 83.81 89 ASN A O 1
ATOM 695 N N . ALA A 1 90 ? 16.219 14.938 11.422 1 85.75 90 ALA A N 1
ATOM 696 C CA . ALA A 1 90 ? 17.203 14.859 10.352 1 85.75 90 ALA A CA 1
ATOM 697 C C . ALA A 1 90 ? 17.609 16.25 9.875 1 85.75 90 ALA A C 1
ATOM 699 O O . ALA A 1 90 ? 16.844 17.203 10.008 1 85.75 90 ALA A O 1
ATOM 700 N N . PRO A 1 91 ? 18.859 16.422 9.438 1 90.81 91 PRO A N 1
ATOM 701 C CA . PRO A 1 91 ? 19.281 17.734 8.93 1 90.81 91 PRO A CA 1
ATOM 702 C C . PRO A 1 91 ? 18.484 18.172 7.707 1 90.81 91 PRO A C 1
ATOM 704 O O . PRO A 1 91 ? 17.953 17.344 6.977 1 90.81 91 PRO A O 1
ATOM 707 N N . PRO A 1 92 ? 18.391 19.453 7.488 1 86.38 92 PRO A N 1
ATOM 708 C CA . PRO A 1 92 ? 17.625 20 6.359 1 86.38 92 PRO A CA 1
ATOM 709 C C . PRO A 1 92 ? 18.031 19.391 5.023 1 86.38 92 PRO A C 1
ATOM 711 O O . PRO A 1 92 ? 17.188 19.203 4.137 1 86.38 92 PRO A O 1
ATOM 714 N N . ALA A 1 93 ? 19.266 18.969 4.961 1 91.69 93 ALA A N 1
ATOM 715 C CA . ALA A 1 93 ? 19.781 18.438 3.711 1 91.69 93 ALA A CA 1
ATOM 716 C C . ALA A 1 93 ? 19.188 17.062 3.414 1 91.69 93 ALA A C 1
ATOM 718 O O . ALA A 1 93 ? 19.266 16.578 2.283 1 91.69 93 ALA A O 1
ATOM 719 N N . ALA A 1 94 ? 18.562 16.422 4.426 1 91.75 94 ALA A N 1
ATOM 720 C CA . ALA A 1 94 ? 17.969 15.102 4.258 1 91.75 94 ALA A CA 1
ATOM 721 C C . ALA A 1 94 ? 16.625 15.195 3.541 1 91.75 94 ALA A C 1
ATOM 723 O O . ALA A 1 94 ? 16.125 14.195 3.018 1 91.75 94 ALA A O 1
ATOM 724 N N . TYR A 1 95 ? 16.141 16.375 3.482 1 88.19 95 TYR A N 1
ATOM 725 C CA . TYR A 1 95 ? 14.805 16.594 2.922 1 88.19 95 TYR A CA 1
ATOM 726 C C . TYR A 1 95 ? 14.891 17.203 1.527 1 88.19 95 TYR A C 1
ATOM 728 O O . TYR A 1 95 ? 15.734 18.062 1.273 1 88.19 95 TYR A O 1
ATOM 736 N N . ASP A 1 96 ? 14.047 16.609 0.661 1 89.44 96 ASP A N 1
ATOM 737 C CA . ASP A 1 96 ? 13.898 17.25 -0.643 1 89.44 96 ASP A CA 1
ATOM 738 C C . ASP A 1 96 ? 13.266 18.641 -0.508 1 89.44 96 ASP A C 1
ATOM 740 O O . ASP A 1 96 ? 12.219 18.781 0.123 1 89.44 96 ASP A O 1
ATOM 744 N N . SER A 1 97 ? 13.859 19.641 -1.093 1 83.69 97 SER A N 1
ATOM 745 C CA . SER A 1 97 ? 13.453 21.031 -0.89 1 83.69 97 SER A CA 1
ATOM 746 C C . SER A 1 97 ? 12.102 21.297 -1.531 1 83.69 97 SER A C 1
ATOM 748 O O . SER A 1 97 ? 11.367 22.188 -1.081 1 83.69 97 SER A O 1
ATOM 750 N N . LYS A 1 98 ? 11.727 20.5 -2.537 1 81.62 98 LYS A N 1
ATOM 751 C CA . LYS A 1 98 ? 10.492 20.75 -3.262 1 81.62 98 LYS A CA 1
ATOM 752 C C . LYS A 1 98 ? 9.305 20.062 -2.59 1 81.62 98 LYS A C 1
ATOM 754 O O . LYS A 1 98 ? 8.234 20.641 -2.455 1 81.62 98 LYS A O 1
ATOM 759 N N . THR A 1 99 ? 9.602 18.844 -2.045 1 82.25 99 THR A N 1
ATOM 760 C CA . THR A 1 99 ? 8.477 18.031 -1.592 1 82.25 99 THR A CA 1
ATOM 761 C C . THR A 1 99 ? 8.477 17.906 -0.07 1 82.25 99 THR A C 1
ATOM 763 O O . THR A 1 99 ? 7.465 17.547 0.529 1 82.25 99 THR A O 1
ATOM 766 N N . GLY A 1 100 ? 9.656 18.172 0.527 1 83.56 100 GLY A N 1
ATOM 767 C CA . GLY A 1 100 ? 9.781 17.969 1.963 1 83.56 100 GLY A CA 1
ATOM 768 C C . GLY A 1 100 ? 9.922 16.516 2.355 1 83.56 100 GLY A C 1
ATOM 769 O O . GLY A 1 100 ? 9.961 16.188 3.543 1 83.56 100 GLY A O 1
ATOM 770 N N . CYS A 1 101 ? 10.039 15.664 1.383 1 87.38 101 CYS A N 1
ATOM 771 C CA . CYS A 1 101 ? 10.195 14.242 1.649 1 87.38 101 CYS A CA 1
ATOM 772 C C . CYS A 1 101 ? 11.641 13.898 1.986 1 87.38 101 CYS A C 1
ATOM 774 O O . CYS A 1 101 ? 12.562 14.625 1.601 1 87.38 101 CYS A O 1
ATOM 776 N N . LEU A 1 102 ? 11.766 12.883 2.734 1 90.88 102 LEU A N 1
ATOM 777 C CA . LEU A 1 102 ? 13.102 12.367 3.008 1 90.88 102 LEU A CA 1
ATOM 778 C C . LEU A 1 102 ? 13.695 11.703 1.77 1 90.88 102 LEU A C 1
ATOM 780 O O . LEU A 1 102 ? 13.18 10.688 1.303 1 90.88 102 LEU A O 1
ATOM 784 N N . THR A 1 103 ? 14.805 12.227 1.285 1 95.06 103 THR A N 1
ATOM 785 C CA . THR A 1 103 ? 15.375 11.859 -0.006 1 95.06 103 THR A CA 1
ATOM 786 C C . THR A 1 103 ? 15.891 10.422 0.021 1 95.06 103 THR A C 1
ATOM 788 O O . THR A 1 103 ? 15.641 9.648 -0.904 1 95.06 103 THR A O 1
ATOM 791 N N . ALA A 1 104 ? 16.609 10.047 1.075 1 96.25 104 ALA A N 1
ATOM 792 C CA . ALA A 1 104 ? 17.219 8.719 1.147 1 96.25 104 ALA A CA 1
ATOM 793 C C . ALA A 1 104 ? 16.156 7.629 1.146 1 96.25 104 ALA A C 1
ATOM 795 O O . ALA A 1 104 ? 16.344 6.566 0.543 1 96.25 104 ALA A O 1
ATOM 796 N N . HIS A 1 105 ? 15.055 7.852 1.796 1 92.75 105 HIS A N 1
ATOM 797 C CA . HIS A 1 105 ? 13.969 6.887 1.857 1 92.75 105 HIS A CA 1
ATOM 798 C C . HIS A 1 105 ? 13.297 6.723 0.497 1 92.75 105 HIS A C 1
ATOM 800 O O . HIS A 1 105 ? 12.938 5.609 0.105 1 92.75 105 HIS A O 1
ATOM 806 N N . ASN A 1 106 ? 13.117 7.855 -0.167 1 92.62 106 ASN A N 1
ATOM 807 C CA . ASN A 1 106 ? 12.547 7.777 -1.51 1 92.62 106 ASN A CA 1
ATOM 808 C C . ASN A 1 106 ? 13.516 7.117 -2.486 1 92.62 106 ASN A C 1
ATOM 810 O O . ASN A 1 106 ? 13.102 6.363 -3.367 1 92.62 106 ASN A O 1
ATOM 814 N N . GLU A 1 107 ? 14.789 7.391 -2.332 1 97.38 107 GLU A N 1
ATOM 815 C CA . GLU A 1 107 ? 15.789 6.742 -3.178 1 97.38 107 GLU A CA 1
ATOM 816 C C . GLU A 1 107 ? 15.789 5.23 -2.967 1 97.38 107 GLU A C 1
ATOM 818 O O . GLU A 1 107 ? 15.969 4.465 -3.918 1 97.38 107 GLU A O 1
ATOM 823 N N . LEU A 1 108 ? 15.625 4.848 -1.739 1 95.19 108 LEU A N 1
ATOM 824 C CA . LEU A 1 108 ? 15.531 3.418 -1.455 1 95.19 108 LEU A CA 1
ATOM 825 C C . LEU A 1 108 ? 14.336 2.799 -2.172 1 95.19 108 LEU A C 1
ATOM 827 O O . LEU A 1 108 ? 14.438 1.702 -2.725 1 95.19 108 LEU A O 1
ATOM 831 N N . GLY A 1 109 ? 13.188 3.453 -2.086 1 92.69 109 GLY A N 1
ATOM 832 C CA . GLY A 1 109 ? 12.023 2.977 -2.814 1 92.69 109 GLY A CA 1
ATOM 833 C C . GLY A 1 109 ? 12.273 2.832 -4.305 1 92.69 109 GLY A C 1
ATOM 834 O O . GLY A 1 109 ? 11.852 1.848 -4.914 1 92.69 109 GLY A O 1
ATOM 835 N N . LEU A 1 110 ? 12.977 3.797 -4.922 1 96.44 110 LEU A N 1
ATOM 836 C CA . LEU A 1 110 ? 13.312 3.746 -6.34 1 96.44 110 LEU A CA 1
ATOM 837 C C . LEU A 1 110 ? 14.258 2.582 -6.633 1 96.44 110 LEU A C 1
ATOM 839 O O . LEU A 1 110 ? 14.117 1.908 -7.656 1 96.44 110 LEU A O 1
ATOM 843 N N . TYR A 1 111 ? 15.227 2.365 -5.699 1 96.81 111 TYR A N 1
ATOM 844 C CA . TYR A 1 111 ? 16.156 1.248 -5.824 1 96.81 111 TYR A CA 1
ATOM 845 C C . TYR A 1 111 ? 15.414 -0.083 -5.812 1 96.81 111 TYR A C 1
ATOM 847 O O . TYR A 1 111 ? 15.625 -0.925 -6.691 1 96.81 111 TYR A O 1
ATOM 855 N N . HIS A 1 112 ? 14.523 -0.228 -4.859 1 93.94 112 HIS A N 1
ATOM 856 C CA . HIS A 1 112 ? 13.695 -1.428 -4.797 1 93.94 112 HIS A CA 1
ATOM 857 C C . HIS A 1 112 ? 12.914 -1.626 -6.09 1 93.94 112 HIS A C 1
ATOM 859 O O . HIS A 1 112 ? 12.891 -2.727 -6.645 1 93.94 112 HIS A O 1
ATOM 865 N N . ASN A 1 113 ? 12.203 -0.556 -6.535 1 94.31 113 ASN A N 1
ATOM 866 C CA . ASN A 1 113 ? 11.32 -0.652 -7.691 1 94.31 113 ASN A CA 1
ATOM 867 C C . ASN A 1 113 ? 12.094 -0.994 -8.961 1 94.31 113 ASN A C 1
ATOM 869 O O . ASN A 1 113 ? 11.586 -1.717 -9.82 1 94.31 113 ASN A O 1
ATOM 873 N N . ALA A 1 114 ? 13.312 -0.471 -9.094 1 97.5 114 ALA A N 1
ATOM 874 C CA . ALA A 1 114 ? 14.141 -0.802 -10.242 1 97.5 114 ALA A CA 1
ATOM 875 C C . ALA A 1 114 ? 14.539 -2.275 -10.234 1 97.5 114 ALA A C 1
ATOM 877 O O . ALA A 1 114 ? 14.43 -2.963 -11.25 1 97.5 114 ALA A O 1
ATOM 878 N N . LEU A 1 115 ? 14.992 -2.742 -9.07 1 96.5 115 LEU A N 1
ATOM 879 C CA . LEU A 1 115 ? 15.367 -4.145 -8.938 1 96.5 115 LEU A CA 1
ATOM 880 C C . LEU A 1 115 ? 14.164 -5.051 -9.188 1 96.5 115 LEU A C 1
ATOM 882 O O . LEU A 1 115 ? 14.297 -6.094 -9.836 1 96.5 115 LEU A O 1
ATOM 886 N N . LEU A 1 116 ? 13 -4.664 -8.641 1 94 116 LEU A N 1
ATOM 887 C CA . LEU A 1 116 ? 11.781 -5.449 -8.805 1 94 116 LEU A CA 1
ATOM 888 C C . LEU A 1 116 ? 11.398 -5.551 -10.273 1 94 116 LEU A C 1
ATOM 890 O O . LEU A 1 116 ? 11.062 -6.637 -10.758 1 94 116 LEU A O 1
ATOM 894 N N . GLN A 1 117 ? 11.43 -4.449 -10.984 1 96.06 117 GLN A N 1
ATOM 895 C CA . GLN A 1 117 ? 11.078 -4.457 -12.398 1 96.06 117 GLN A CA 1
ATOM 896 C C . GLN A 1 117 ? 12.023 -5.34 -13.203 1 96.06 117 GLN A C 1
ATOM 898 O O . GLN A 1 117 ? 11.594 -6.062 -14.102 1 96.06 117 GLN A O 1
ATOM 903 N N . ALA A 1 118 ? 13.297 -5.293 -12.898 1 98.12 118 ALA A N 1
ATOM 904 C CA . ALA A 1 118 ? 14.266 -6.16 -13.562 1 98.12 118 ALA A CA 1
ATOM 905 C C . ALA A 1 118 ? 13.969 -7.633 -13.281 1 98.12 118 ALA A C 1
ATOM 907 O O . ALA A 1 118 ? 14.008 -8.461 -14.195 1 98.12 118 ALA A O 1
ATOM 908 N N . ALA A 1 119 ? 13.695 -7.938 -12.047 1 95.75 119 ALA A N 1
ATOM 909 C CA . ALA A 1 119 ? 13.383 -9.312 -11.664 1 95.75 119 ALA A CA 1
ATOM 910 C C . ALA A 1 119 ? 12.125 -9.805 -12.375 1 95.75 119 ALA A C 1
ATOM 912 O O . ALA A 1 119 ? 12.086 -10.945 -12.852 1 95.75 119 ALA A O 1
ATOM 913 N N . LEU A 1 120 ? 11.094 -8.977 -12.414 1 94.88 120 LEU A N 1
ATOM 914 C CA . LEU A 1 120 ? 9.852 -9.352 -13.086 1 94.88 120 LEU A CA 1
ATOM 915 C C . LEU A 1 120 ? 10.086 -9.523 -14.586 1 94.88 120 LEU A C 1
ATOM 917 O O . LEU A 1 120 ? 9.438 -10.367 -15.219 1 94.88 120 LEU A O 1
ATOM 921 N N . GLY A 1 121 ? 10.961 -8.672 -15.125 1 97.12 121 GLY A N 1
ATOM 922 C CA . GLY A 1 121 ? 11.344 -8.852 -16.516 1 97.12 121 GLY A CA 1
ATOM 923 C C . GLY A 1 121 ? 11.914 -10.227 -16.812 1 97.12 121 GLY A C 1
ATOM 924 O O . GLY A 1 121 ? 11.562 -10.852 -17.797 1 97.12 121 GLY A O 1
ATOM 925 N N . LYS A 1 122 ? 12.797 -10.703 -15.984 1 97.94 122 LYS A N 1
ATOM 926 C CA . LYS A 1 122 ? 13.375 -12.039 -16.125 1 97.94 122 LYS A CA 1
ATOM 927 C C . LYS A 1 122 ? 12.305 -13.117 -16.031 1 97.94 122 LYS A C 1
ATOM 929 O O . LYS A 1 122 ? 12.328 -14.094 -16.797 1 97.94 122 LYS A O 1
ATOM 934 N N . LEU A 1 123 ? 11.414 -12.992 -15.109 1 95.75 123 LEU A N 1
ATOM 935 C CA . LEU A 1 123 ? 10.328 -13.953 -14.938 1 95.75 123 LEU A CA 1
ATOM 936 C C . LEU A 1 123 ? 9.43 -13.977 -16.172 1 95.75 123 LEU A C 1
ATOM 938 O O . LEU A 1 123 ? 8.961 -15.039 -16.578 1 95.75 123 LEU A O 1
ATOM 942 N N . ARG A 1 124 ? 9.133 -12.789 -16.703 1 95.38 124 ARG A N 1
ATOM 943 C CA . ARG A 1 124 ? 8.336 -12.711 -17.922 1 95.38 124 ARG A CA 1
ATOM 944 C C . ARG A 1 124 ? 9.016 -13.469 -19.062 1 95.38 124 ARG A C 1
ATOM 946 O O . ARG A 1 124 ? 8.344 -14.156 -19.844 1 95.38 124 ARG A O 1
ATOM 953 N N . ALA A 1 125 ? 10.305 -13.328 -19.188 1 97.31 125 ALA A N 1
ATOM 954 C CA . ALA A 1 125 ? 11.062 -14.016 -20.234 1 97.31 125 ALA A CA 1
ATOM 955 C C . ALA A 1 125 ? 11.023 -15.531 -20.031 1 97.31 125 ALA A C 1
ATOM 957 O O . ALA A 1 125 ? 10.969 -16.297 -20.984 1 97.31 125 ALA A O 1
ATOM 958 N N . LYS A 1 126 ? 11.078 -15.898 -18.844 1 97 126 LYS A N 1
ATOM 959 C CA . LYS A 1 126 ? 11.094 -17.312 -18.5 1 97 126 LYS A CA 1
ATOM 960 C C . LYS A 1 126 ? 9.711 -17.938 -18.656 1 97 126 LYS A C 1
ATOM 962 O O . LYS A 1 126 ? 9.594 -19.125 -19 1 97 126 LYS A O 1
ATOM 967 N N . HIS A 1 127 ? 8.703 -17.172 -18.312 1 94.44 127 HIS A N 1
ATOM 968 C CA . HIS A 1 127 ? 7.324 -17.641 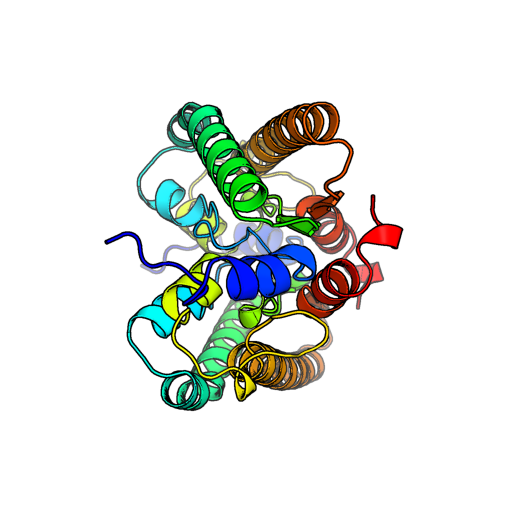-18.344 1 94.44 127 HIS A CA 1
ATOM 9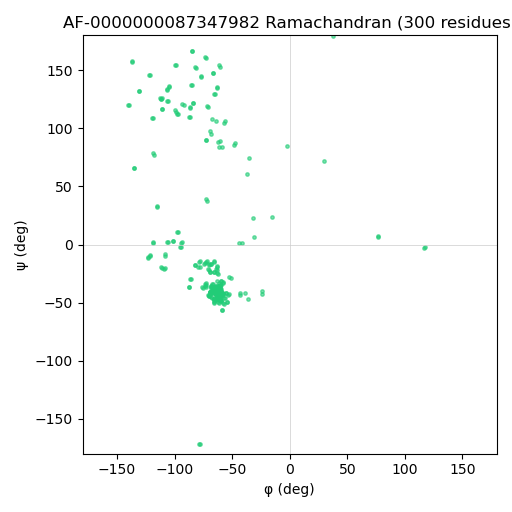69 C C . HIS A 1 127 ? 6.48 -16.844 -19.328 1 94.44 127 HIS A C 1
ATOM 971 O O . HIS A 1 127 ? 5.586 -16.094 -18.922 1 94.44 127 HIS A O 1
ATOM 977 N N . ARG A 1 128 ? 6.609 -17.109 -20.594 1 92.19 128 ARG A N 1
ATOM 978 C CA . ARG A 1 128 ? 6.027 -16.312 -21.656 1 92.19 128 ARG A CA 1
ATOM 979 C C . ARG A 1 128 ? 4.508 -16.453 -21.688 1 92.19 128 ARG A C 1
ATOM 981 O O . ARG A 1 128 ? 3.809 -15.586 -22.219 1 92.19 128 ARG A O 1
ATOM 988 N N . ASN A 1 129 ? 3.98 -17.484 -21.062 1 89.75 129 ASN A N 1
ATOM 989 C CA . ASN A 1 129 ? 2.543 -17.719 -21.094 1 89.75 129 ASN A CA 1
ATOM 990 C C . ASN A 1 129 ? 1.848 -17.109 -19.875 1 89.75 129 ASN A C 1
ATOM 992 O O . ASN A 1 129 ? 0.631 -17.234 -19.734 1 89.75 129 ASN A O 1
ATOM 996 N N . VAL A 1 130 ? 2.654 -16.531 -19.016 1 88.19 130 VAL A N 1
ATOM 997 C CA . VAL A 1 130 ? 2.109 -15.93 -17.797 1 88.19 130 VAL A CA 1
ATOM 998 C C . VAL A 1 130 ? 2.15 -14.406 -17.922 1 88.19 130 VAL A C 1
ATOM 1000 O O . VAL A 1 130 ? 3.143 -13.836 -18.391 1 88.19 130 VAL A O 1
ATOM 1003 N N . LYS A 1 131 ? 1.031 -13.797 -17.562 1 88.31 131 LYS A N 1
ATOM 1004 C CA . LYS A 1 131 ? 0.974 -12.344 -17.516 1 88.31 131 LYS A CA 1
ATOM 1005 C C . LYS A 1 131 ? 1.427 -11.812 -16.156 1 88.31 131 LYS A C 1
ATOM 1007 O O . LYS A 1 131 ? 0.728 -11.977 -15.156 1 88.31 131 LYS A O 1
ATOM 1012 N N . ILE A 1 132 ? 2.578 -11.188 -16.125 1 88.94 132 ILE A N 1
ATOM 1013 C CA . ILE A 1 132 ? 3.109 -10.562 -14.906 1 88.94 132 ILE A CA 1
ATOM 1014 C C . ILE A 1 132 ? 3.098 -9.047 -15.062 1 88.94 132 ILE A C 1
ATOM 1016 O O . ILE A 1 132 ? 3.799 -8.492 -15.914 1 88.94 132 ILE A O 1
ATOM 1020 N N . ILE A 1 133 ? 2.301 -8.398 -14.195 1 89.25 133 ILE A N 1
ATOM 1021 C CA . ILE A 1 133 ? 2.092 -6.957 -14.305 1 89.25 133 ILE A CA 1
ATOM 1022 C C . ILE A 1 133 ? 2.748 -6.25 -13.117 1 89.25 133 ILE A C 1
ATOM 1024 O O . ILE A 1 133 ? 2.549 -6.641 -11.969 1 89.25 133 ILE A O 1
ATOM 1028 N N . TYR A 1 134 ? 3.609 -5.289 -13.406 1 89.12 134 TYR A N 1
ATOM 1029 C CA . TYR A 1 134 ? 4.152 -4.398 -12.383 1 89.12 134 TYR A CA 1
ATOM 1030 C C . TYR A 1 134 ? 3.205 -3.236 -12.117 1 89.12 134 TYR A C 1
ATOM 1032 O O . TYR A 1 134 ? 2.834 -2.504 -13.031 1 89.12 134 TYR A O 1
ATOM 1040 N N . ALA A 1 135 ? 2.781 -3.111 -10.867 1 84.31 135 ALA A N 1
ATOM 1041 C CA . ALA A 1 135 ? 1.91 -2.004 -10.492 1 84.31 135 ALA A CA 1
ATOM 1042 C C . ALA A 1 135 ? 2.711 -0.869 -9.859 1 84.31 135 ALA A C 1
ATOM 1044 O O . ALA A 1 135 ? 3.174 -0.986 -8.719 1 84.31 135 ALA A O 1
ATOM 1045 N N . ASP A 1 136 ? 2.811 0.29 -10.523 1 86.81 136 ASP A N 1
ATOM 1046 C CA . ASP A 1 136 ? 3.549 1.453 -10.039 1 86.81 136 ASP A CA 1
ATOM 1047 C C . ASP A 1 136 ? 2.674 2.318 -9.133 1 86.81 136 ASP A C 1
ATOM 1049 O O . ASP A 1 136 ? 1.646 2.84 -9.57 1 86.81 136 ASP A O 1
ATOM 1053 N N . PHE A 1 137 ? 3.135 2.422 -7.883 1 82.19 137 PHE A N 1
ATOM 1054 C CA . PHE A 1 137 ? 2.461 3.328 -6.961 1 82.19 137 PHE A CA 1
ATOM 1055 C C . PHE A 1 137 ? 3.328 4.547 -6.664 1 82.19 137 PHE A C 1
ATOM 1057 O O . PHE A 1 137 ? 2.82 5.59 -6.25 1 82.19 137 PHE A O 1
ATOM 1064 N N . PHE A 1 138 ? 4.586 4.43 -6.883 1 87.12 138 PHE A N 1
ATOM 1065 C CA . PHE A 1 138 ? 5.527 5.496 -6.566 1 87.12 138 PHE A CA 1
ATOM 1066 C C . PHE A 1 138 ? 5.273 6.719 -7.445 1 87.12 138 PHE A C 1
ATOM 1068 O O . PHE A 1 138 ? 5.098 7.828 -6.934 1 87.12 138 PHE A O 1
ATOM 1075 N N . GLY A 1 139 ? 5.164 6.527 -8.766 1 88.81 139 GLY A N 1
ATOM 1076 C CA . GLY A 1 139 ? 5.012 7.605 -9.727 1 88.81 139 GLY A CA 1
ATOM 1077 C C . GLY A 1 139 ? 3.779 8.453 -9.477 1 88.81 139 GLY A C 1
ATOM 1078 O O . GLY A 1 139 ? 3.889 9.664 -9.242 1 88.81 139 GLY A O 1
ATOM 1079 N N . PRO A 1 140 ? 2.619 7.773 -9.453 1 84.75 140 PRO A N 1
ATOM 1080 C CA . PRO A 1 140 ? 1.393 8.547 -9.234 1 84.75 140 PRO A CA 1
ATOM 1081 C C . PRO A 1 140 ? 1.388 9.273 -7.895 1 84.75 140 PRO A C 1
ATOM 1083 O O . PRO A 1 140 ? 0.929 10.414 -7.809 1 84.75 140 PRO A O 1
ATOM 1086 N N . ILE A 1 141 ? 1.912 8.711 -6.828 1 84.31 141 ILE A N 1
ATOM 1087 C CA . ILE A 1 141 ? 1.944 9.359 -5.52 1 84.31 141 ILE A CA 1
ATOM 1088 C C . ILE A 1 141 ? 2.875 10.57 -5.566 1 84.31 141 ILE A C 1
ATOM 1090 O O . ILE A 1 141 ? 2.533 11.641 -5.059 1 84.31 141 ILE A O 1
ATOM 1094 N N . MET A 1 142 ? 3.959 10.43 -6.199 1 88 142 MET A N 1
ATOM 1095 C CA . MET A 1 142 ? 4.887 11.555 -6.309 1 88 142 MET A CA 1
ATOM 1096 C C . MET A 1 142 ? 4.285 12.68 -7.145 1 88 142 MET A C 1
ATOM 1098 O O . MET A 1 142 ? 4.512 13.852 -6.863 1 88 142 MET A O 1
ATOM 1102 N N . GLU A 1 143 ? 3.547 12.258 -8.18 1 88.56 143 GLU A N 1
ATOM 1103 C CA . GLU A 1 143 ? 2.867 13.281 -8.969 1 88.56 143 GLU A CA 1
ATOM 1104 C C . GLU A 1 143 ? 1.897 14.086 -8.109 1 88.56 143 GLU A C 1
ATOM 1106 O O . GLU A 1 143 ? 1.811 15.312 -8.234 1 88.56 143 GLU A O 1
ATOM 1111 N N . MET A 1 144 ? 1.203 13.375 -7.203 1 84.19 144 MET A N 1
ATOM 1112 C CA . MET A 1 144 ? 0.256 14.047 -6.312 1 84.19 144 MET A CA 1
ATOM 1113 C C . MET A 1 144 ? 0.984 14.945 -5.32 1 84.19 144 MET A C 1
ATOM 1115 O O . MET A 1 144 ? 0.506 16.031 -4.996 1 84.19 144 MET A O 1
ATOM 1119 N N . VAL A 1 145 ? 2.162 14.516 -4.879 1 83.12 145 VAL A N 1
ATOM 1120 C CA . VAL A 1 145 ? 2.951 15.258 -3.9 1 83.12 145 VAL A CA 1
ATOM 1121 C C . VAL A 1 145 ? 3.566 16.484 -4.562 1 83.12 145 VAL A C 1
ATOM 1123 O O . VAL A 1 145 ? 3.602 17.562 -3.967 1 83.12 145 VAL A O 1
ATOM 1126 N N . GLU A 1 146 ? 3.912 16.297 -5.785 1 84.06 146 GLU A N 1
ATOM 1127 C CA . GLU A 1 146 ? 4.617 17.359 -6.488 1 84.06 146 GLU A CA 1
ATOM 1128 C C . GLU A 1 146 ? 3.641 18.359 -7.102 1 84.06 146 GLU A C 1
ATOM 1130 O O . GLU A 1 146 ? 3.971 19.547 -7.27 1 84.06 146 GLU A O 1
ATOM 1135 N N . SER A 1 147 ? 2.443 17.844 -7.449 1 82.5 147 SER A N 1
ATOM 1136 C CA . SER A 1 147 ? 1.456 18.703 -8.102 1 82.5 147 SER A CA 1
ATOM 1137 C C . SER A 1 147 ? 0.068 18.5 -7.504 1 82.5 147 SER A C 1
ATOM 1139 O O . SER A 1 147 ? -0.87 18.125 -8.211 1 82.5 147 SER A O 1
ATOM 1141 N N . PRO A 1 148 ? -0.028 18.891 -6.215 1 76.19 148 PRO A N 1
ATOM 1142 C CA . PRO A 1 148 ? -1.309 18.641 -5.551 1 76.19 148 PRO A CA 1
ATOM 1143 C C . PRO A 1 148 ? -2.467 19.406 -6.191 1 76.19 148 PRO A C 1
ATOM 1145 O O . PRO A 1 148 ? -3.619 18.969 -6.102 1 76.19 148 PRO A O 1
ATOM 1148 N N . HIS A 1 149 ? -2.188 20.438 -6.949 1 77.5 149 HIS A N 1
ATOM 1149 C CA . HIS A 1 149 ? -3.223 21.281 -7.535 1 77.5 149 HIS A CA 1
ATOM 1150 C C . HIS A 1 149 ? -3.916 20.562 -8.695 1 77.5 149 HIS A C 1
ATOM 1152 O O . HIS A 1 149 ? -5.051 20.906 -9.047 1 77.5 149 HIS A O 1
ATOM 1158 N N . LYS A 1 150 ? -3.316 19.5 -9.211 1 76.12 150 LYS A N 1
ATOM 1159 C CA . LYS A 1 150 ? -3.898 18.766 -10.336 1 76.12 150 LYS A CA 1
ATOM 1160 C C . LYS A 1 150 ? -4.957 17.781 -9.852 1 76.12 150 LYS A C 1
ATOM 1162 O O . LYS A 1 150 ? -5.746 17.266 -10.656 1 76.12 150 LYS A O 1
ATOM 1167 N N . PHE A 1 151 ? -5.023 17.406 -8.57 1 69.88 151 PHE A N 1
ATOM 1168 C CA . PHE A 1 151 ? -5.848 16.297 -8.117 1 69.88 151 PHE A CA 1
ATOM 1169 C C . PHE A 1 151 ? -6.898 16.766 -7.121 1 69.88 151 PHE A C 1
ATOM 1171 O O . PHE A 1 151 ? -7.785 15.992 -6.734 1 69.88 151 PHE A O 1
ATOM 1178 N N . GLY A 1 152 ? -6.996 17.969 -6.801 1 57.62 152 GLY A N 1
ATOM 1179 C CA . GLY A 1 152 ? -7.973 18.547 -5.895 1 57.62 152 GLY A CA 1
ATOM 1180 C C . GLY A 1 152 ? -9.094 19.281 -6.605 1 57.62 152 GLY A C 1
ATOM 1181 O O . GLY A 1 152 ? -8.969 19.609 -7.789 1 57.62 152 GLY A O 1
ATOM 1182 N N . MET B 1 1 ? 7.305 15.742 25.797 1 24.19 1 MET B N 1
ATOM 1183 C CA . MET B 1 1 ? 7.734 16.688 24.766 1 24.19 1 MET B CA 1
ATOM 1184 C C . MET B 1 1 ? 7.469 16.125 23.375 1 24.19 1 MET B C 1
ATOM 1186 O O . MET B 1 1 ? 7.898 15.016 23.047 1 24.19 1 MET B O 1
ATOM 1190 N N . LYS B 1 2 ? 6.402 16.5 22.812 1 32.53 2 LYS B N 1
ATOM 1191 C CA . LYS B 1 2 ? 5.777 15.969 21.594 1 32.53 2 LYS B CA 1
ATOM 1192 C C . LYS B 1 2 ? 6.742 16.016 20.422 1 32.53 2 LYS B C 1
ATOM 1194 O O . LYS B 1 2 ? 7.324 17.047 20.125 1 32.53 2 LYS B O 1
ATOM 1199 N N . PRO B 1 3 ? 7.277 14.977 19.984 1 34.81 3 PRO B N 1
ATOM 1200 C CA . PRO B 1 3 ? 8.336 15.047 18.969 1 34.81 3 PRO B CA 1
ATOM 1201 C C . PRO B 1 3 ? 7.984 15.953 17.797 1 34.81 3 PRO B C 1
ATOM 1203 O O . PRO B 1 3 ? 6.957 15.758 17.156 1 34.81 3 PRO B O 1
ATOM 1206 N N . THR B 1 4 ? 8.203 17.25 17.844 1 36.91 4 THR B N 1
ATOM 1207 C CA . THR B 1 4 ? 7.984 18.328 16.891 1 36.91 4 THR B CA 1
ATOM 1208 C C . THR B 1 4 ? 8.789 18.094 15.609 1 36.91 4 THR B C 1
ATOM 1210 O O . THR B 1 4 ? 10.008 17.922 15.656 1 36.91 4 THR B O 1
ATOM 1213 N N . LEU B 1 5 ? 8.219 17.391 14.617 1 43.66 5 LEU B N 1
ATOM 1214 C CA . LEU B 1 5 ? 8.789 17.281 13.281 1 43.66 5 LEU B CA 1
ATOM 1215 C C . LEU B 1 5 ? 9.695 18.469 12.977 1 43.66 5 LEU B C 1
ATOM 1217 O O . LEU B 1 5 ? 10.523 18.406 12.062 1 43.66 5 LEU B O 1
ATOM 1221 N N . CYS B 1 6 ? 9.367 19.547 13.281 1 47.19 6 CYS B N 1
ATOM 1222 C CA . CYS B 1 6 ? 10.117 20.781 13.031 1 47.19 6 CYS B CA 1
ATOM 1223 C C . CYS B 1 6 ? 10.648 21.359 14.336 1 47.19 6 CYS B C 1
ATOM 1225 O O . CYS B 1 6 ? 10.062 21.156 15.398 1 47.19 6 CYS B O 1
ATOM 1227 N N . ARG B 1 7 ? 11.875 21.641 14.508 1 48.88 7 ARG B N 1
ATOM 1228 C CA . ARG B 1 7 ? 12.578 22.188 15.664 1 48.88 7 ARG B CA 1
ATOM 1229 C C . ARG B 1 7 ? 11.922 23.469 16.156 1 48.88 7 ARG B C 1
ATOM 1231 O O . ARG B 1 7 ? 11.93 23.766 17.344 1 48.88 7 ARG B O 1
ATOM 1238 N N . THR B 1 8 ? 11.562 24.281 15.055 1 49.97 8 THR B N 1
ATOM 1239 C CA . THR B 1 8 ? 10.836 25.516 15.367 1 49.97 8 THR B CA 1
ATOM 1240 C C . THR B 1 8 ? 9.492 25.547 14.641 1 49.97 8 THR B C 1
ATOM 1242 O O . THR B 1 8 ? 9.297 24.844 13.648 1 49.97 8 THR B O 1
ATOM 1245 N N . ALA B 1 9 ? 8.547 26.109 15.242 1 50.66 9 ALA B N 1
ATOM 1246 C CA . ALA B 1 9 ? 7.23 26.312 14.641 1 50.66 9 ALA B CA 1
ATOM 1247 C C . ALA B 1 9 ? 7.355 26.797 13.203 1 50.66 9 ALA B C 1
ATOM 1249 O O . ALA B 1 9 ? 6.578 26.406 12.328 1 50.66 9 ALA B O 1
ATOM 1250 N N . ARG B 1 10 ? 8.25 27.719 12.984 1 51.03 10 ARG B N 1
ATOM 1251 C CA . ARG B 1 10 ? 8.477 28.297 11.664 1 51.03 10 ARG B CA 1
ATOM 1252 C C . ARG B 1 10 ? 8.984 27.234 10.68 1 51.03 10 ARG B C 1
ATOM 1254 O O . ARG B 1 10 ? 8.539 27.188 9.531 1 51.03 10 ARG B O 1
ATOM 1261 N N . GLU B 1 11 ? 9.914 26.5 11.062 1 51.41 11 GLU B N 1
ATOM 1262 C CA . GLU B 1 11 ? 10.461 25.453 10.219 1 51.41 11 GLU B CA 1
ATOM 1263 C C . GLU B 1 11 ? 9.422 24.375 9.938 1 51.41 11 GLU B C 1
ATOM 1265 O O . GLU B 1 11 ? 9.336 23.859 8.82 1 51.41 11 GLU B O 1
ATOM 1270 N N . CYS B 1 12 ? 8.711 24.094 10.883 1 52.22 12 CYS B N 1
ATOM 1271 C CA . CYS B 1 12 ? 7.637 23.125 10.703 1 52.22 12 CYS B CA 1
ATOM 1272 C C . CYS B 1 12 ? 6.594 23.641 9.719 1 52.22 12 CYS B C 1
ATOM 1274 O O . CYS B 1 12 ? 6.102 22.875 8.883 1 52.22 12 CYS B O 1
ATOM 1276 N N . LYS B 1 13 ? 6.25 24.906 10 1 49.94 13 LYS B N 1
ATOM 1277 C CA . LYS B 1 13 ? 5.285 25.516 9.094 1 49.94 13 LYS B CA 1
ATOM 1278 C C . LYS B 1 13 ? 5.77 25.438 7.645 1 49.94 13 LYS B C 1
ATOM 1280 O O . LYS B 1 13 ? 4.984 25.141 6.742 1 49.94 13 LYS B O 1
ATOM 1285 N N . LYS B 1 14 ? 6.93 25.828 7.457 1 50.06 14 LYS B N 1
ATOM 1286 C CA . LYS B 1 14 ? 7.461 25.781 6.098 1 50.06 14 LYS B CA 1
ATOM 1287 C C . LYS B 1 14 ? 7.457 24.359 5.547 1 50.06 14 LYS B C 1
ATOM 1289 O O . LYS B 1 14 ? 7.102 24.141 4.391 1 50.06 14 LYS B O 1
ATOM 1294 N N . PHE B 1 15 ? 7.965 23.562 6.406 1 50.47 15 PHE B N 1
ATOM 1295 C CA . PHE B 1 15 ? 8.016 22.156 6.012 1 50.47 15 PHE B CA 1
ATOM 1296 C C . PHE B 1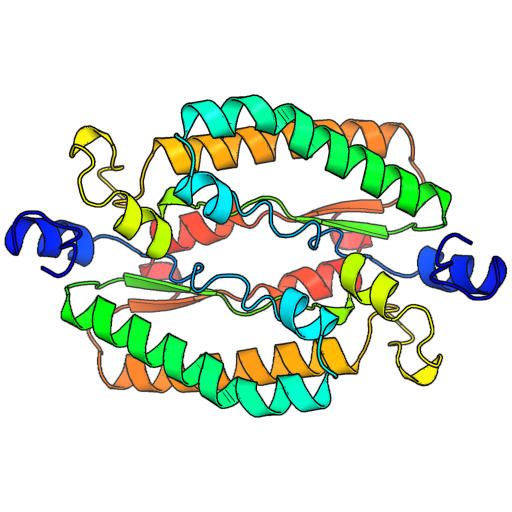 15 ? 6.617 21.609 5.773 1 50.47 15 PHE B C 1
ATOM 1298 O O . PHE B 1 15 ? 6.355 20.984 4.738 1 50.47 15 PHE B O 1
ATOM 1305 N N . LEU B 1 16 ? 5.824 21.875 6.75 1 51.66 16 LEU B N 1
ATOM 1306 C CA . LEU B 1 16 ? 4.48 21.312 6.668 1 51.66 16 LEU B CA 1
ATOM 1307 C C . LEU B 1 16 ? 3.645 22.047 5.629 1 51.66 16 LEU B C 1
ATOM 1309 O O . LEU B 1 16 ? 2.719 21.484 5.051 1 51.66 16 LEU B O 1
ATOM 1313 N N . GLY B 1 17 ? 3.906 23.375 5.5 1 49.12 17 GLY B N 1
ATOM 1314 C CA . GLY B 1 17 ? 3.123 24.172 4.566 1 49.12 17 GLY B CA 1
ATOM 1315 C C . GLY B 1 17 ? 3.266 23.719 3.127 1 49.12 17 GLY B C 1
ATOM 1316 O O . GLY B 1 17 ? 2.375 23.953 2.307 1 49.12 17 GLY B O 1
ATOM 1317 N N . ARG B 1 18 ? 4.457 23.203 2.742 1 48.5 18 ARG B N 1
ATOM 1318 C CA . ARG B 1 18 ? 4.703 22.938 1.33 1 48.5 18 ARG B CA 1
ATOM 1319 C C . ARG B 1 18 ? 4.719 21.438 1.06 1 48.5 18 ARG B C 1
ATOM 1321 O O . ARG B 1 18 ? 4.746 21 -0.097 1 48.5 18 ARG B O 1
ATOM 1328 N N . SER B 1 19 ? 4.711 20.781 2.262 1 50.5 19 SER B N 1
ATOM 1329 C CA . SER B 1 19 ? 5.012 19.375 2.02 1 50.5 19 SER B CA 1
ATOM 1330 C C . SER B 1 19 ? 3.738 18.531 1.989 1 50.5 19 SER B C 1
ATOM 1332 O O . SER B 1 19 ? 2.787 18.812 2.723 1 50.5 19 SER B O 1
ATOM 1334 N N . LEU B 1 20 ? 3.486 17.984 0.739 1 53.31 20 LEU B N 1
ATOM 1335 C CA . LEU B 1 20 ? 2.455 16.953 0.574 1 53.31 20 LEU B CA 1
ATOM 1336 C C . LEU B 1 20 ? 2.818 15.688 1.336 1 53.31 20 LEU B C 1
ATOM 1338 O O . LEU B 1 20 ? 3.938 15.188 1.213 1 53.31 20 LEU B O 1
ATOM 1342 N N . PHE B 1 21 ? 2.107 15.469 2.469 1 56.44 21 PHE B N 1
ATOM 1343 C CA . PHE B 1 21 ? 2.379 14.273 3.262 1 56.44 21 PHE B CA 1
ATOM 1344 C C . PHE B 1 21 ? 1.471 13.125 2.842 1 56.44 21 PHE B C 1
ATOM 1346 O O . PHE B 1 21 ? 0.309 13.336 2.492 1 56.44 21 PHE B O 1
ATOM 1353 N N . LEU B 1 22 ? 2.139 12.078 2.422 1 54.44 22 LEU B N 1
ATOM 1354 C CA . LEU B 1 22 ? 1.395 10.828 2.268 1 54.44 22 LEU B CA 1
ATOM 1355 C C . LEU B 1 22 ? 0.963 10.281 3.625 1 54.44 22 LEU B C 1
ATOM 1357 O O . LEU B 1 22 ? 1.805 10 4.48 1 54.44 22 LEU B O 1
ATOM 1361 N N . VAL B 1 23 ? -0.19 10.539 4.09 1 51.91 23 VAL B N 1
ATOM 1362 C CA . VAL B 1 23 ? -0.702 10.016 5.352 1 51.91 23 VAL B CA 1
ATOM 1363 C C . VAL B 1 23 ? -1.001 8.523 5.211 1 51.91 23 VAL B C 1
ATOM 1365 O O . VAL B 1 23 ? -1.973 8.141 4.559 1 51.91 23 VAL B O 1
ATOM 1368 N N . GLY B 1 24 ? -0.017 7.836 4.371 1 49.84 24 GLY B N 1
ATOM 1369 C CA . GLY B 1 24 ? -0.278 6.426 4.133 1 49.84 24 GLY B CA 1
ATOM 1370 C C . GLY B 1 24 ? -0.015 5.555 5.348 1 49.84 24 GLY B C 1
ATOM 1371 O O . GLY B 1 24 ? -0.245 4.344 5.309 1 49.84 24 GLY B O 1
ATOM 1372 N N . GLU B 1 25 ? 1.309 6.16 6.137 1 42.19 25 GLU B N 1
ATOM 1373 C CA . GLU B 1 25 ? 1.628 5.188 7.172 1 42.19 25 GLU B CA 1
ATOM 1374 C C . GLU B 1 25 ? 0.36 4.578 7.766 1 42.19 25 GLU B C 1
ATOM 1376 O O . GLU B 1 25 ? 0.431 3.75 8.68 1 42.19 25 GLU B O 1
ATOM 1381 N N . PHE B 1 26 ? -0.488 5.52 8.047 1 35.84 26 PHE B N 1
ATOM 1382 C CA . PHE B 1 26 ? -0.984 4.773 9.203 1 35.84 26 PHE B CA 1
ATOM 1383 C C . PHE B 1 26 ? -0.971 3.275 8.922 1 35.84 26 PHE B C 1
ATOM 1385 O O . PHE B 1 26 ? -1.514 2.82 7.914 1 35.84 26 PHE B O 1
ATOM 1392 N N . GLY B 1 27 ? 0.428 2.809 8.992 1 38.91 27 GLY B N 1
ATOM 1393 C CA . GLY B 1 27 ? 0.397 1.355 9.039 1 38.91 27 GLY B CA 1
ATOM 1394 C C . GLY B 1 27 ? -0.796 0.759 8.32 1 38.91 27 GLY B C 1
ATOM 1395 O O . GLY B 1 27 ? -1.943 0.987 8.711 1 38.91 27 GLY B O 1
ATOM 1396 N N . VAL B 1 28 ? -0.664 0.869 7.109 1 40.06 28 VAL B N 1
ATOM 1397 C CA . VAL B 1 28 ? -1.49 0.273 6.066 1 40.06 28 VAL B CA 1
ATOM 1398 C C . VAL B 1 28 ? -2.568 -0.605 6.699 1 40.06 28 VAL B C 1
ATOM 1400 O O . VAL B 1 28 ? -2.262 -1.506 7.484 1 40.06 28 VAL B O 1
ATOM 1403 N N . ASN B 1 29 ? -3.5 0.038 7.012 1 49.03 29 ASN B N 1
ATOM 1404 C CA . ASN B 1 29 ? -4.809 -0.57 7.23 1 49.03 29 ASN B CA 1
ATOM 1405 C C . ASN B 1 29 ? -4.875 -1.981 6.652 1 49.03 29 ASN B C 1
ATOM 1407 O O . ASN B 1 29 ? -5.406 -2.186 5.562 1 49.03 29 ASN B O 1
ATOM 1411 N N . ASP B 1 30 ? -3.549 -2.248 6.676 1 60.75 30 ASP B N 1
ATOM 1412 C CA . ASP B 1 30 ? -3.635 -3.604 6.141 1 60.75 30 ASP B CA 1
ATOM 1413 C C . ASP B 1 30 ? -4.461 -4.504 7.059 1 60.75 30 ASP B C 1
ATOM 1415 O O . ASP B 1 30 ? -4.062 -4.77 8.195 1 60.75 30 ASP B O 1
ATOM 1419 N N . TYR B 1 31 ? -5.488 -4.301 6.746 1 78.94 31 TYR B N 1
ATOM 1420 C CA . TYR B 1 31 ? -6.383 -5.266 7.371 1 78.94 31 TYR B CA 1
ATOM 1421 C C . TYR B 1 31 ? -5.801 -6.672 7.301 1 78.94 31 TYR B C 1
ATOM 1423 O O . TYR B 1 31 ? -6.309 -7.594 7.945 1 78.94 31 TYR B O 1
ATOM 1431 N N . HIS B 1 32 ? -4.586 -6.723 6.707 1 76.62 32 HIS B N 1
ATOM 1432 C CA . HIS B 1 32 ? -4.047 -8.062 6.5 1 76.62 32 HIS B CA 1
ATOM 1433 C C . HIS B 1 32 ? -3.67 -8.719 7.824 1 76.62 32 HIS B C 1
ATOM 1435 O O . HIS B 1 32 ? -3.936 -9.898 8.039 1 76.62 32 HIS B O 1
ATOM 1441 N N . PHE B 1 33 ? -3.064 -7.855 8.688 1 74.12 33 PHE B N 1
ATOM 1442 C CA . PHE B 1 33 ? -2.715 -8.398 9.992 1 74.12 33 PHE B CA 1
ATOM 1443 C C . PHE B 1 33 ? -3.965 -8.781 10.773 1 74.12 33 PHE B C 1
ATOM 1445 O O . PHE B 1 33 ? -4.004 -9.828 11.422 1 74.12 33 PHE B O 1
ATOM 1452 N N . SER B 1 34 ? -4.953 -7.945 10.641 1 79.56 34 SER B N 1
ATOM 1453 C CA . SER B 1 34 ? -6.215 -8.203 11.336 1 79.56 34 SER B CA 1
ATOM 1454 C C . SER B 1 34 ? -6.91 -9.438 10.773 1 79.56 34 SER B C 1
ATOM 1456 O O . SER B 1 34 ? -7.516 -10.203 11.523 1 79.56 34 SER B O 1
ATOM 1458 N N . PHE B 1 35 ? -6.75 -9.625 9.477 1 81.25 35 PHE B N 1
ATOM 1459 C CA . PHE B 1 35 ? -7.402 -10.758 8.828 1 81.25 35 PHE B CA 1
ATOM 1460 C C . PHE B 1 35 ? -6.789 -12.07 9.297 1 81.25 35 PHE B C 1
ATOM 1462 O O . PHE B 1 35 ? -7.395 -13.133 9.133 1 81.25 35 PHE B O 1
ATOM 1469 N N . GLN B 1 36 ? -5.559 -12 9.914 1 77 36 GLN B N 1
ATOM 1470 C CA . GLN B 1 36 ? -4.902 -13.211 10.406 1 77 36 GLN B CA 1
ATOM 1471 C C . GLN B 1 36 ? -5.504 -13.664 11.734 1 77 36 GLN B C 1
ATOM 1473 O O . GLN B 1 36 ? -5.418 -14.836 12.086 1 77 36 GLN B O 1
ATOM 1478 N N . ARG B 1 37 ? -6.172 -12.695 12.375 1 85.31 37 ARG B N 1
ATOM 1479 C CA . ARG B 1 37 ? -6.578 -13.008 13.742 1 85.31 37 ARG B CA 1
ATOM 1480 C C . ARG B 1 37 ? -8.086 -12.859 13.914 1 85.31 37 ARG B C 1
ATOM 1482 O O . ARG B 1 37 ? -8.656 -13.336 14.891 1 85.31 37 ARG B O 1
ATOM 1489 N N . LYS B 1 38 ? -8.75 -12.312 12.984 1 89.69 38 LYS B N 1
ATOM 1490 C CA . LYS B 1 38 ? -10.172 -11.992 13.109 1 89.69 38 LYS B CA 1
ATOM 1491 C C . LYS B 1 38 ? -10.922 -12.359 11.828 1 89.69 38 LYS B C 1
ATOM 1493 O O . LYS B 1 38 ? -10.32 -12.453 10.758 1 89.69 38 LYS B O 1
ATOM 1498 N N . THR B 1 39 ? -12.195 -12.539 12.008 1 90.56 39 THR B N 1
ATOM 1499 C CA . THR B 1 39 ? -13.047 -12.711 10.836 1 90.56 39 THR B CA 1
ATOM 1500 C C . THR B 1 39 ? -13.234 -11.383 10.102 1 90.56 39 THR B C 1
ATOM 1502 O O . THR B 1 39 ? -12.961 -10.312 10.664 1 90.56 39 THR B O 1
ATOM 1505 N N . VAL B 1 40 ? -13.641 -11.5 8.852 1 92.81 40 VAL B N 1
ATOM 1506 C CA . VAL B 1 40 ? -13.875 -10.305 8.047 1 92.81 40 VAL B CA 1
ATOM 1507 C C . VAL B 1 40 ? -14.961 -9.445 8.703 1 92.81 40 VAL B C 1
ATOM 1509 O O . VAL B 1 40 ? -14.891 -8.219 8.688 1 92.81 40 VAL B O 1
ATOM 1512 N N . GLN B 1 41 ? -15.984 -10.109 9.359 1 93.19 41 GLN B N 1
ATOM 1513 C CA . GLN B 1 41 ? -17.062 -9.383 10.023 1 93.19 41 GLN B CA 1
ATOM 1514 C C . GLN B 1 41 ? -16.547 -8.625 11.234 1 93.19 41 GLN B C 1
ATOM 1516 O O . GLN B 1 41 ? -16.969 -7.492 11.492 1 93.19 41 GLN B O 1
ATOM 1521 N N . GLU B 1 42 ? -15.68 -9.211 11.961 1 94.25 42 GLU B N 1
ATOM 1522 C CA . GLU B 1 42 ? -15.07 -8.531 13.102 1 94.25 42 GLU B CA 1
ATOM 1523 C C . GLU B 1 42 ? -14.25 -7.324 12.648 1 94.25 42 GLU B C 1
ATOM 1525 O O . GLU B 1 42 ? -14.336 -6.25 13.25 1 94.25 42 GLU B O 1
ATOM 1530 N N . VAL B 1 43 ? -13.508 -7.523 11.594 1 92.75 43 VAL B N 1
ATOM 1531 C CA . VAL B 1 43 ? -12.703 -6.426 11.078 1 92.75 43 VAL B CA 1
ATOM 1532 C C . VAL B 1 43 ? -13.617 -5.305 10.578 1 92.75 43 VAL B C 1
ATOM 1534 O O . VAL B 1 43 ? -13.328 -4.125 10.781 1 92.75 43 VAL B O 1
ATOM 1537 N N . ARG B 1 44 ? -14.711 -5.637 9.953 1 94.75 44 ARG B N 1
ATOM 1538 C CA . ARG B 1 44 ? -15.656 -4.656 9.422 1 94.75 44 ARG B CA 1
ATOM 1539 C C . ARG B 1 44 ? -16.172 -3.748 10.531 1 94.75 44 ARG B C 1
ATOM 1541 O O . ARG B 1 44 ? -16.375 -2.551 10.312 1 94.75 44 ARG B O 1
ATOM 1548 N N . SER B 1 45 ? -16.297 -4.25 11.727 1 94.38 45 SER B N 1
ATOM 1549 C CA . SER B 1 45 ? -16.875 -3.512 12.844 1 94.38 45 SER B CA 1
ATOM 1550 C C . SER B 1 45 ? -15.961 -2.389 13.305 1 94.38 45 SER B C 1
ATOM 1552 O O . SER B 1 45 ? -16.406 -1.427 13.93 1 94.38 45 SER B O 1
ATOM 1554 N N . PHE B 1 46 ? -14.711 -2.484 13.008 1 90.44 46 PHE B N 1
ATOM 1555 C CA . PHE B 1 46 ? -13.836 -1.428 13.508 1 90.44 46 PHE B CA 1
ATOM 1556 C C . PHE B 1 46 ? -13.422 -0.49 12.383 1 90.44 46 PHE B C 1
ATOM 1558 O O . PHE B 1 46 ? -12.703 0.486 12.609 1 90.44 46 PHE B O 1
ATOM 1565 N N . VAL B 1 47 ? -13.945 -0.758 11.172 1 92.94 47 VAL B N 1
ATOM 1566 C CA . VAL B 1 47 ? -13.586 0.071 10.023 1 92.94 47 VAL B CA 1
ATOM 1567 C C . VAL B 1 47 ? -13.945 1.528 10.305 1 92.94 47 VAL B C 1
ATOM 1569 O O . VAL B 1 47 ? -13.133 2.43 10.07 1 92.94 47 VAL B O 1
ATOM 1572 N N . PRO B 1 48 ? -15.156 1.835 10.922 1 94.5 48 PRO B N 1
ATOM 1573 C CA . PRO B 1 48 ? -15.461 3.238 11.219 1 94.5 48 PRO B CA 1
ATOM 1574 C C . PRO B 1 48 ? -14.453 3.873 12.172 1 94.5 48 PRO B C 1
ATOM 1576 O O . PRO B 1 48 ? -14.078 5.035 11.992 1 94.5 48 PRO B O 1
ATOM 1579 N N . ASP B 1 49 ? -13.938 3.074 13.133 1 91.25 49 ASP B N 1
ATOM 1580 C CA . ASP B 1 49 ? -12.945 3.594 14.062 1 91.25 49 ASP B CA 1
ATOM 1581 C C . ASP B 1 49 ? -11.617 3.867 13.359 1 91.25 49 ASP B C 1
ATOM 1583 O O . ASP B 1 49 ? -10.938 4.852 13.664 1 91.25 49 ASP B O 1
ATOM 1587 N N . VAL B 1 50 ? -11.258 2.977 12.5 1 87.88 50 VAL B N 1
ATOM 1588 C CA . VAL B 1 50 ? -10.031 3.152 11.734 1 87.88 50 VAL B CA 1
ATOM 1589 C C . VAL B 1 50 ? -10.109 4.445 10.922 1 87.88 50 VAL B C 1
ATOM 1591 O O . VAL B 1 50 ? -9.18 5.258 10.945 1 87.88 50 VAL B O 1
ATOM 1594 N N . VAL B 1 51 ? -11.195 4.664 10.219 1 91.62 51 VAL B N 1
ATOM 1595 C CA . VAL B 1 51 ? -11.375 5.84 9.383 1 91.62 51 VAL B CA 1
ATOM 1596 C C . VAL B 1 51 ? -11.406 7.098 10.242 1 91.62 51 VAL B C 1
ATOM 1598 O O . VAL B 1 51 ? -10.828 8.125 9.883 1 91.62 51 VAL B O 1
ATOM 1601 N N . ALA B 1 52 ? -12.039 7.035 11.438 1 91.94 52 ALA B N 1
ATOM 1602 C CA . ALA B 1 52 ? -12.07 8.164 12.359 1 91.94 52 ALA B CA 1
ATOM 1603 C C . ALA B 1 52 ? -10.656 8.547 12.797 1 91.94 52 ALA B C 1
ATOM 1605 O O . ALA B 1 52 ? -10.328 9.734 12.891 1 91.94 52 ALA B O 1
ATOM 1606 N N . ASN B 1 53 ? -9.836 7.543 13.078 1 87.12 53 ASN B N 1
ATOM 1607 C CA . ASN B 1 53 ? -8.461 7.801 13.492 1 87.12 53 ASN B CA 1
ATOM 1608 C C . ASN B 1 53 ? -7.652 8.445 12.367 1 87.12 53 ASN B C 1
ATOM 1610 O O . ASN B 1 53 ? -6.793 9.289 12.625 1 87.12 53 ASN B O 1
ATOM 1614 N N . ILE B 1 54 ? -7.91 8.047 11.133 1 87.06 54 ILE B N 1
ATOM 1615 C CA . ILE B 1 54 ? -7.258 8.688 9.992 1 87.06 54 ILE B CA 1
ATOM 1616 C C . ILE B 1 54 ? -7.676 10.148 9.906 1 87.06 54 ILE B C 1
ATOM 1618 O O . ILE B 1 54 ? -6.836 11.031 9.703 1 87.06 54 ILE B O 1
ATOM 1622 N N . SER B 1 55 ? -8.961 10.375 10.094 1 91 55 SER B N 1
ATOM 1623 C CA . SER B 1 55 ? -9.477 11.742 10.062 1 91 55 SER B CA 1
ATOM 1624 C C . SER B 1 55 ? -8.812 12.609 11.125 1 91 55 SER B C 1
ATOM 1626 O O . SER B 1 55 ? -8.43 13.742 10.859 1 91 55 SER B O 1
ATOM 1628 N N . ILE B 1 56 ? -8.656 12.086 12.305 1 89.12 56 ILE B N 1
ATOM 1629 C CA . ILE B 1 56 ? -8.023 12.797 13.414 1 89.12 56 ILE B CA 1
ATOM 1630 C C . ILE B 1 56 ? -6.566 13.102 13.062 1 89.12 56 ILE B C 1
ATOM 1632 O O . ILE B 1 56 ? -6.082 14.211 13.297 1 89.12 56 ILE B O 1
ATOM 1636 N N . ALA B 1 57 ? -5.867 12.133 12.516 1 84.12 57 ALA B N 1
ATOM 1637 C CA . ALA B 1 57 ? -4.469 12.312 12.125 1 84.12 57 ALA B CA 1
ATOM 1638 C C . ALA B 1 57 ? -4.336 13.398 11.055 1 84.12 57 ALA B C 1
ATOM 1640 O O . ALA B 1 57 ? -3.416 14.219 11.102 1 84.12 57 ALA B O 1
ATOM 1641 N N . VAL B 1 58 ? -5.227 13.391 10.078 1 87.81 58 VAL B N 1
ATOM 1642 C CA . VAL B 1 58 ? -5.215 14.391 9.016 1 87.81 58 VAL B CA 1
ATOM 1643 C C . VAL B 1 58 ? -5.43 15.781 9.617 1 87.81 58 VAL B C 1
ATOM 1645 O O . VAL B 1 58 ? -4.703 16.719 9.289 1 87.81 58 VAL B O 1
ATOM 1648 N N . GLU B 1 59 ? -6.398 15.875 10.492 1 89.56 59 GLU B N 1
ATOM 1649 C CA . GLU B 1 59 ? -6.676 17.156 11.117 1 89.56 59 GLU B CA 1
ATOM 1650 C C . GLU B 1 59 ? -5.48 17.656 11.93 1 89.56 59 GLU B C 1
ATOM 1652 O O . GLU B 1 59 ? -5.18 18.844 11.945 1 89.56 59 GLU B O 1
ATOM 1657 N N . ARG B 1 60 ? -4.891 16.766 12.656 1 84.56 60 ARG B N 1
ATOM 1658 C CA . ARG B 1 60 ? -3.703 17.125 13.43 1 84.56 60 ARG B CA 1
ATOM 1659 C C . ARG B 1 60 ? -2.6 17.656 12.523 1 84.56 60 ARG B C 1
ATOM 1661 O O . ARG B 1 60 ? -1.927 18.641 12.867 1 84.56 60 ARG B O 1
ATOM 1668 N N . LEU B 1 61 ? -2.383 17.047 11.375 1 82.56 61 LEU B N 1
ATOM 1669 C CA . LEU B 1 61 ? -1.375 17.5 10.43 1 82.56 61 LEU B CA 1
ATOM 1670 C C . LEU B 1 61 ? -1.71 18.906 9.906 1 82.56 61 LEU B C 1
ATOM 1672 O O . LEU B 1 61 ? -0.82 19.734 9.75 1 82.56 61 LEU B O 1
ATOM 1676 N N . ILE B 1 62 ? -2.98 19.141 9.641 1 85.94 62 ILE B N 1
ATOM 1677 C CA . ILE B 1 62 ? -3.426 20.453 9.172 1 85.94 62 ILE B CA 1
ATOM 1678 C C . ILE B 1 62 ? -3.146 21.5 10.234 1 85.94 62 ILE B C 1
ATOM 1680 O O . ILE B 1 62 ? -2.617 22.578 9.938 1 85.94 62 ILE B O 1
ATOM 1684 N N . LYS B 1 63 ? -3.455 21.172 11.461 1 84.62 63 LYS B N 1
ATOM 1685 C CA . LYS B 1 63 ? -3.236 22.094 12.57 1 84.62 63 LYS B CA 1
ATOM 1686 C C . LYS B 1 63 ? -1.752 22.406 12.742 1 84.62 63 LYS B C 1
ATOM 1688 O O . LYS B 1 63 ? -1.39 23.484 13.195 1 84.62 63 LYS B O 1
ATOM 1693 N N . HIS B 1 64 ? -0.954 21.516 12.297 1 77.62 64 HIS B N 1
ATOM 1694 C CA . HIS B 1 64 ? 0.488 21.688 12.414 1 77.62 64 HIS B CA 1
ATOM 1695 C C . HIS B 1 64 ? 1.073 22.312 11.156 1 77.62 64 HIS B C 1
ATOM 1697 O O . HIS B 1 64 ? 2.295 22.344 10.977 1 77.62 64 HIS B O 1
ATOM 1703 N N . GLY B 1 65 ? 0.193 22.609 10.211 1 77.56 65 GLY B N 1
ATOM 1704 C CA . GLY B 1 65 ? 0.667 23.469 9.133 1 77.56 65 GLY B CA 1
ATOM 1705 C C . GLY B 1 65 ? 0.637 22.797 7.777 1 77.56 65 GLY B C 1
ATOM 1706 O O . GLY B 1 65 ? 0.943 23.406 6.758 1 77.56 65 GLY B O 1
ATOM 1707 N N . ALA B 1 66 ? 0.223 21.484 7.781 1 78.88 66 ALA B N 1
ATOM 1708 C CA . ALA B 1 66 ? 0.117 20.828 6.484 1 78.88 66 ALA B CA 1
ATOM 1709 C C . ALA B 1 66 ? -0.94 21.484 5.609 1 78.88 66 ALA B C 1
ATOM 1711 O O . ALA B 1 66 ? -2.043 21.781 6.074 1 78.88 66 ALA B O 1
ATOM 1712 N N . ARG B 1 67 ? -0.541 21.688 4.324 1 82.69 67 ARG B N 1
ATOM 1713 C CA . ARG B 1 67 ? -1.472 22.359 3.424 1 82.69 67 ARG B CA 1
ATOM 1714 C C . ARG B 1 67 ? -1.797 21.484 2.219 1 82.69 67 ARG B C 1
ATOM 1716 O O . ARG B 1 67 ? -2.709 21.797 1.449 1 82.69 67 ARG B O 1
ATOM 1723 N N . SER B 1 68 ? -1.056 20.406 2.117 1 82.31 68 SER B N 1
ATOM 1724 C CA . SER B 1 68 ? -1.297 19.422 1.072 1 82.31 68 SER B CA 1
ATOM 1725 C C . SER B 1 68 ? -1.123 18 1.603 1 82.31 68 SER B C 1
ATOM 1727 O O . SER B 1 68 ? -0.048 17.641 2.086 1 82.31 68 SER B O 1
ATOM 1729 N N . LEU B 1 69 ? -2.158 17.234 1.532 1 85.06 69 LEU B N 1
ATOM 1730 C CA . LEU B 1 69 ? -2.146 15.875 2.07 1 85.06 69 LEU B CA 1
ATOM 1731 C C . LEU B 1 69 ? -2.676 14.883 1.046 1 85.06 69 LEU B C 1
ATOM 1733 O O . LEU B 1 69 ? -3.648 15.164 0.343 1 85.06 69 LEU B O 1
ATOM 1737 N N . VAL B 1 70 ? -1.947 13.812 0.887 1 84.88 70 VAL B N 1
ATOM 1738 C CA . VAL B 1 70 ? -2.41 12.664 0.116 1 84.88 70 VAL B CA 1
ATOM 1739 C C . VAL B 1 70 ? -2.775 11.516 1.06 1 84.88 70 VAL B C 1
ATOM 1741 O O . VAL B 1 70 ? -1.952 11.086 1.869 1 84.88 70 VAL B O 1
ATOM 1744 N N . VAL B 1 71 ? -4 11.062 0.955 1 85.56 71 VAL B N 1
ATOM 1745 C CA . VAL B 1 71 ? -4.496 10 1.818 1 85.56 71 VAL B CA 1
ATOM 1746 C C . VAL B 1 71 ? -4.906 8.797 0.971 1 85.56 71 VAL B C 1
ATOM 1748 O O . VAL B 1 71 ? -5.941 8.82 0.302 1 85.56 71 VAL B O 1
ATOM 1751 N N . PRO B 1 72 ? -4.145 7.766 1.048 1 84.62 72 PRO B N 1
ATOM 1752 C CA . PRO B 1 72 ? -4.461 6.586 0.238 1 84.62 72 PRO B CA 1
ATOM 1753 C C . PRO B 1 72 ? -5.609 5.766 0.816 1 84.62 72 PRO B C 1
ATOM 1755 O O . PRO B 1 72 ? -5.742 5.66 2.037 1 84.62 72 PRO B O 1
ATOM 1758 N N . GLY B 1 73 ? -6.438 5.184 -0.119 1 85.81 73 GLY B N 1
ATOM 1759 C CA . GLY B 1 73 ? -7.363 4.141 0.295 1 8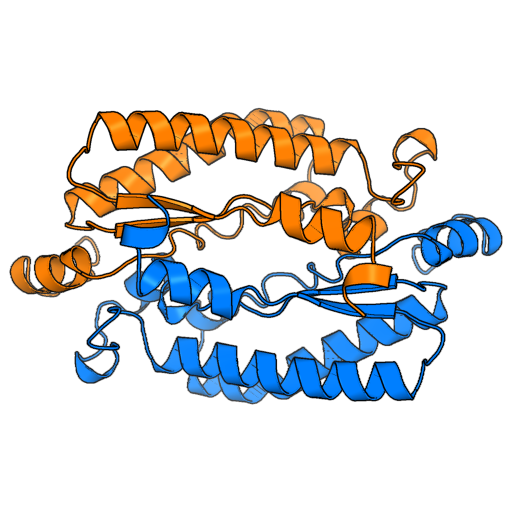5.81 73 GLY B CA 1
ATOM 1760 C C . GLY B 1 73 ? -6.699 2.789 0.472 1 85.81 73 GLY B C 1
ATOM 1761 O O . GLY B 1 73 ? -5.469 2.691 0.482 1 85.81 73 GLY B O 1
ATOM 1762 N N . VAL B 1 74 ? -7.527 1.775 0.674 1 85.75 74 VAL B N 1
ATOM 1763 C CA . VAL B 1 74 ? -7.004 0.423 0.834 1 85.75 74 VAL B CA 1
ATOM 1764 C C . VAL B 1 74 ? -7.133 -0.34 -0.483 1 85.75 74 VAL B C 1
ATOM 1766 O O . VAL B 1 74 ? -7.949 0.012 -1.335 1 85.75 74 VAL B O 1
ATOM 1769 N N . ILE B 1 75 ? -6.305 -1.293 -0.655 1 84.38 75 ILE B N 1
ATOM 1770 C CA . ILE B 1 75 ? -6.273 -2.109 -1.864 1 84.38 75 ILE B CA 1
ATOM 1771 C C . ILE B 1 75 ? -7.281 -3.248 -1.745 1 84.38 75 ILE B C 1
ATOM 1773 O O . ILE B 1 75 ? -7.84 -3.48 -0.671 1 84.38 75 ILE B O 1
ATOM 1777 N N . PRO B 1 76 ? -7.574 -3.916 -2.871 1 88.56 76 PRO B N 1
ATOM 1778 C CA . PRO B 1 76 ? -8.438 -5.098 -2.783 1 88.56 76 PRO B CA 1
ATOM 1779 C C . PRO B 1 76 ? -7.73 -6.297 -2.15 1 88.56 76 PRO B C 1
ATOM 1781 O O . PRO B 1 76 ? -7.254 -7.184 -2.863 1 88.56 76 PRO B O 1
ATOM 1784 N N . SER B 1 77 ? -7.816 -6.418 -0.861 1 85.81 77 SER B N 1
ATOM 1785 C CA . SER B 1 77 ? -7.094 -7.422 -0.088 1 85.81 77 SER B CA 1
ATOM 1786 C C . SER B 1 77 ? -7.57 -8.828 -0.433 1 85.81 77 SER B C 1
ATOM 1788 O O . SER B 1 77 ? -6.809 -9.797 -0.311 1 85.81 77 SER B O 1
ATOM 1790 N N . GLY B 1 78 ? -8.773 -8.891 -0.921 1 88.56 78 GLY B N 1
ATOM 1791 C CA . GLY B 1 78 ? -9.305 -10.195 -1.291 1 88.56 78 GLY B CA 1
ATOM 1792 C C . GLY B 1 78 ? -8.57 -10.836 -2.451 1 88.56 78 GLY B C 1
ATOM 1793 O O . GLY B 1 78 ? -8.719 -12.031 -2.709 1 88.56 78 GLY B O 1
ATOM 1794 N N . CYS B 1 79 ? -7.766 -10.008 -3.133 1 84.44 79 CYS B N 1
ATOM 1795 C CA . CYS B 1 79 ? -7.027 -10.508 -4.285 1 84.44 79 CYS B CA 1
ATOM 1796 C C . CYS B 1 79 ? -5.574 -10.781 -3.926 1 84.44 79 CYS B C 1
ATOM 1798 O O . CYS B 1 79 ? -4.781 -11.195 -4.777 1 84.44 79 CYS B O 1
ATOM 1800 N N . SER B 1 80 ? -5.191 -10.594 -2.652 1 81.94 80 SER B N 1
ATOM 1801 C CA . SER B 1 80 ? -3.811 -10.742 -2.211 1 81.94 80 SER B CA 1
ATOM 1802 C C . SER B 1 80 ? -3.49 -12.203 -1.886 1 81.94 80 SER B C 1
ATOM 1804 O O . SER B 1 80 ? -4.25 -12.867 -1.182 1 81.94 80 SER B O 1
ATOM 1806 N N . PRO B 1 81 ? -2.342 -12.672 -2.287 1 78 81 PRO B N 1
ATOM 1807 C CA . PRO B 1 81 ? -1.993 -14.078 -2.078 1 78 81 PRO B CA 1
ATOM 1808 C C . PRO B 1 81 ? -1.976 -14.469 -0.603 1 78 81 PRO B C 1
ATOM 1810 O O . PRO B 1 81 ? -2.518 -15.516 -0.23 1 78 81 PRO B O 1
ATOM 1813 N N . PRO B 1 82 ? -1.374 -13.617 0.265 1 75.38 82 PRO B N 1
ATOM 1814 C CA . PRO B 1 82 ? -1.4 -14.023 1.671 1 75.38 82 PRO B CA 1
ATOM 1815 C C . PRO B 1 82 ? -2.818 -14.18 2.213 1 75.38 82 PRO B C 1
ATOM 1817 O O . PRO B 1 82 ? -3.074 -15.062 3.039 1 75.38 82 PRO B O 1
ATOM 1820 N N . ILE B 1 83 ? -3.719 -13.336 1.82 1 82.25 83 ILE B N 1
ATOM 1821 C CA . ILE B 1 83 ? -5.102 -13.414 2.279 1 82.25 83 ILE B CA 1
ATOM 1822 C C . ILE B 1 83 ? -5.781 -14.633 1.652 1 82.25 83 ILE B C 1
ATOM 1824 O O . ILE B 1 83 ? -6.473 -15.391 2.34 1 82.25 83 ILE B O 1
ATOM 1828 N N . LEU B 1 84 ? -5.543 -14.82 0.367 1 81.44 84 LEU B N 1
ATOM 1829 C CA . LEU B 1 84 ? -6.117 -15.969 -0.33 1 81.44 84 LEU B CA 1
ATOM 1830 C C . LEU B 1 84 ? -5.613 -17.281 0.271 1 81.44 84 LEU B C 1
ATOM 1832 O O . LEU B 1 84 ? -6.375 -18.234 0.397 1 81.44 84 LEU B O 1
ATOM 1836 N N . THR B 1 85 ? -4.348 -17.266 0.7 1 77.5 85 THR B N 1
ATOM 1837 C CA . THR B 1 85 ? -3.77 -18.453 1.311 1 77.5 85 THR B CA 1
ATOM 1838 C C . THR B 1 85 ? -4.383 -18.703 2.686 1 77.5 85 THR B C 1
ATOM 1840 O O . THR B 1 85 ? -4.707 -19.844 3.023 1 77.5 85 THR B O 1
ATOM 1843 N N . LYS B 1 86 ? -4.492 -17.688 3.369 1 80.88 86 LYS B N 1
ATOM 1844 C CA . LYS B 1 86 ? -5.062 -17.812 4.711 1 80.88 86 LYS B CA 1
ATOM 1845 C C . LYS B 1 86 ? -6.48 -18.375 4.66 1 80.88 86 LYS B C 1
ATOM 1847 O O . LYS B 1 86 ? -6.887 -19.125 5.543 1 80.88 86 LYS B O 1
ATOM 1852 N N . PHE B 1 87 ? -7.156 -18.047 3.578 1 85.25 87 PHE B N 1
ATOM 1853 C CA . PHE B 1 87 ? -8.562 -18.438 3.488 1 85.25 87 PHE B CA 1
ATOM 1854 C C . PHE B 1 87 ? -8.773 -19.438 2.359 1 85.25 87 PHE B C 1
ATOM 1856 O O . PHE B 1 87 ? -9.812 -19.422 1.697 1 85.25 87 PHE B O 1
ATOM 1863 N N . ALA B 1 88 ? -7.812 -20.203 2.158 1 78.88 88 ALA B N 1
ATOM 1864 C CA . ALA B 1 88 ? -7.824 -21.156 1.053 1 78.88 88 ALA B CA 1
ATOM 1865 C C . ALA B 1 88 ? -8.945 -22.172 1.22 1 78.88 88 ALA B C 1
ATOM 1867 O O . ALA B 1 88 ? -9.422 -22.75 0.237 1 78.88 88 ALA B O 1
ATOM 1868 N N . ASN B 1 89 ? -9.422 -22.359 2.42 1 83.94 89 ASN B N 1
ATOM 1869 C CA . ASN B 1 89 ? -10.438 -23.375 2.678 1 83.94 89 ASN B CA 1
ATOM 1870 C C . ASN B 1 89 ? -11.836 -22.766 2.697 1 83.94 89 ASN B C 1
ATOM 1872 O O . ASN B 1 89 ? -12.805 -23.422 3.062 1 83.94 89 ASN B O 1
ATOM 1876 N N . ALA B 1 90 ? -11.961 -21.562 2.295 1 85.75 90 ALA B N 1
ATOM 1877 C CA . ALA 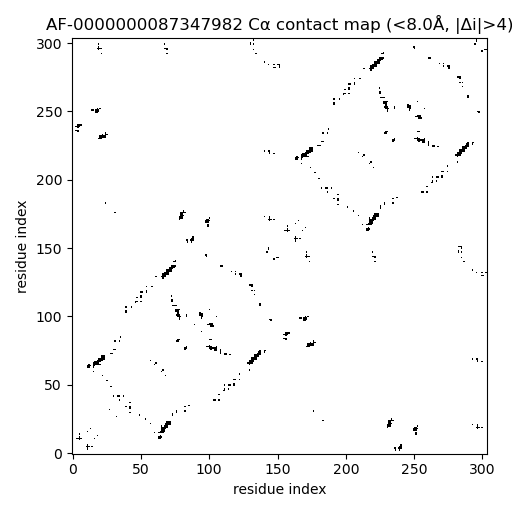B 1 90 ? -13.273 -20.938 2.199 1 85.75 90 ALA B CA 1
ATOM 1878 C C . ALA B 1 90 ? -14.117 -21.609 1.116 1 85.75 90 ALA B C 1
ATOM 1880 O O . ALA B 1 90 ? -13.586 -22.188 0.168 1 85.75 90 ALA B O 1
ATOM 1881 N N . PRO B 1 91 ? -15.438 -21.656 1.308 1 90.81 91 PRO B N 1
ATOM 1882 C CA . PRO B 1 91 ? -16.297 -22.234 0.277 1 90.81 91 PRO B CA 1
ATOM 1883 C C . PRO B 1 91 ? -16.219 -21.5 -1.054 1 90.81 91 PRO B C 1
ATOM 1885 O O . PRO B 1 91 ? -15.891 -20.297 -1.08 1 90.81 91 PRO B O 1
ATOM 1888 N N . PRO B 1 92 ? -16.469 -22.156 -2.143 1 86.38 92 PRO B N 1
ATOM 1889 C CA . PRO B 1 92 ? -16.406 -21.562 -3.475 1 86.38 92 PRO B CA 1
ATOM 1890 C C . PRO B 1 92 ? -17.219 -20.266 -3.582 1 86.38 92 PRO B C 1
ATOM 1892 O O . PRO B 1 92 ? -16.828 -19.344 -4.293 1 86.38 92 PRO B O 1
ATOM 1895 N N . ALA B 1 93 ? -18.25 -20.203 -2.777 1 91.69 93 ALA B N 1
ATOM 1896 C CA . ALA B 1 93 ? -19.141 -19.047 -2.844 1 91.69 93 ALA B CA 1
ATOM 1897 C C . ALA B 1 93 ? -18.469 -17.797 -2.277 1 91.69 93 ALA B C 1
ATOM 1899 O O . ALA B 1 93 ? -18.922 -16.688 -2.504 1 91.69 93 ALA B O 1
ATOM 1900 N N . ALA B 1 94 ? -17.344 -17.969 -1.55 1 91.69 94 ALA B N 1
ATOM 1901 C CA . ALA B 1 94 ? -16.625 -16.859 -0.948 1 91.69 94 ALA B CA 1
ATOM 1902 C C . ALA B 1 94 ? -15.773 -16.125 -1.985 1 91.69 94 ALA B C 1
ATOM 1904 O O . ALA B 1 94 ? -15.359 -14.984 -1.768 1 91.69 94 ALA B O 1
ATOM 1905 N N . TYR B 1 95 ? -15.602 -16.766 -3.076 1 88.25 95 TYR B N 1
ATOM 1906 C CA . TYR B 1 95 ? -14.727 -16.234 -4.113 1 88.25 95 TYR B CA 1
ATOM 1907 C C . TYR B 1 95 ? -15.531 -15.664 -5.27 1 88.25 95 TYR B C 1
ATOM 1909 O O . TYR B 1 95 ? -16.562 -16.234 -5.664 1 88.25 95 TYR B O 1
ATOM 1917 N N . ASP B 1 96 ? -15.047 -14.477 -5.695 1 89.5 96 ASP B N 1
ATOM 1918 C CA . ASP B 1 96 ? -15.617 -13.938 -6.926 1 89.5 96 ASP B CA 1
ATOM 1919 C C . ASP B 1 96 ? -15.281 -14.82 -8.125 1 89.5 96 ASP B C 1
ATOM 1921 O O . ASP B 1 96 ? -14.117 -15.156 -8.344 1 89.5 96 ASP B O 1
ATOM 1925 N N . SER B 1 97 ? -16.25 -15.188 -8.898 1 83.69 97 SER B N 1
ATOM 1926 C CA . SER B 1 97 ? -16.078 -16.172 -9.961 1 83.69 97 SER B CA 1
ATOM 1927 C C . SER B 1 97 ? -15.227 -15.625 -11.102 1 83.69 97 SER B C 1
ATOM 1929 O O . SER B 1 97 ? -14.562 -16.375 -11.805 1 83.69 97 SER B O 1
ATOM 1931 N N . LYS B 1 98 ? -15.18 -14.289 -11.234 1 81.69 98 LYS B N 1
ATOM 1932 C CA . LYS B 1 98 ? -14.453 -13.688 -12.344 1 81.69 98 LYS B CA 1
ATOM 1933 C C . LYS B 1 98 ? -12.984 -13.477 -11.992 1 81.69 98 LYS B C 1
ATOM 1935 O O . LYS B 1 98 ? -12.102 -13.742 -12.805 1 81.69 98 LYS B O 1
ATOM 1940 N N . THR B 1 99 ? -12.758 -13.109 -10.703 1 82.25 99 THR B N 1
ATOM 1941 C CA . THR B 1 99 ? -11.414 -12.672 -10.344 1 82.25 99 THR B CA 1
ATOM 1942 C C . THR B 1 99 ? -10.734 -13.688 -9.438 1 82.25 99 THR B C 1
ATOM 1944 O O . THR B 1 99 ? -9.508 -13.68 -9.297 1 82.25 99 THR B O 1
ATOM 1947 N N . GLY B 1 100 ? -11.562 -14.531 -8.789 1 83.56 100 GLY B N 1
ATOM 1948 C CA . GLY B 1 100 ? -11.008 -15.453 -7.812 1 83.56 100 GLY B CA 1
ATOM 1949 C C . GLY B 1 100 ? -10.664 -14.797 -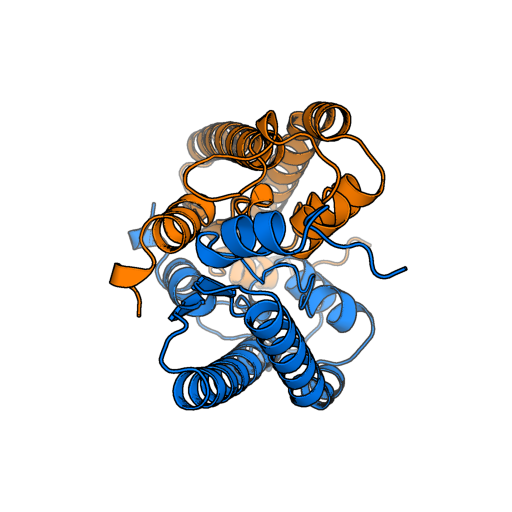6.492 1 83.56 100 GLY B C 1
ATOM 1950 O O . GLY B 1 100 ? -10.125 -15.445 -5.594 1 83.56 100 GLY B O 1
ATOM 1951 N N . CYS B 1 101 ? -11.023 -13.57 -6.344 1 87.5 101 CYS B N 1
ATOM 1952 C CA . CYS B 1 101 ? -10.758 -12.844 -5.109 1 87.5 101 CYS B CA 1
ATOM 1953 C C . CYS B 1 101 ? -11.812 -13.148 -4.055 1 87.5 101 CYS B C 1
ATOM 1955 O O . CYS B 1 101 ? -12.93 -13.539 -4.387 1 87.5 101 CYS B O 1
ATOM 1957 N N . LEU B 1 102 ? -11.398 -13.031 -2.865 1 91 102 LEU B N 1
ATOM 1958 C CA . LEU B 1 102 ? -12.352 -13.156 -1.768 1 91 102 LEU B CA 1
ATOM 1959 C C . LEU B 1 102 ? -13.266 -11.938 -1.705 1 91 102 LEU B C 1
ATOM 1961 O O . LEU B 1 102 ? -12.805 -10.82 -1.45 1 91 102 LEU B O 1
ATOM 1965 N N . THR B 1 103 ? -14.555 -12.164 -1.861 1 95.06 103 THR B N 1
ATOM 1966 C CA . THR B 1 103 ? -15.539 -11.109 -2.047 1 95.06 103 THR B CA 1
ATOM 1967 C C . THR B 1 103 ? -15.688 -10.273 -0.774 1 95.06 103 THR B C 1
ATOM 1969 O O . THR B 1 103 ? -15.695 -9.047 -0.828 1 95.06 103 THR B O 1
ATOM 1972 N N . ALA B 1 104 ? -15.789 -10.93 0.374 1 96.25 104 ALA B N 1
ATOM 1973 C CA . ALA B 1 104 ? -16.016 -10.227 1.632 1 96.25 104 ALA B CA 1
ATOM 1974 C C . ALA B 1 104 ? -14.867 -9.281 1.957 1 96.25 104 ALA B C 1
ATOM 1976 O O . ALA B 1 104 ? -15.078 -8.188 2.48 1 96.25 104 ALA B O 1
ATOM 1977 N N . HIS B 1 105 ? -13.656 -9.68 1.673 1 92.81 105 HIS B N 1
ATOM 1978 C CA . HIS B 1 105 ? -12.477 -8.867 1.928 1 92.81 105 HIS B CA 1
ATOM 1979 C C . HIS B 1 105 ? -12.445 -7.641 1.018 1 92.81 105 HIS B C 1
ATOM 1981 O O . HIS B 1 105 ? -12.07 -6.547 1.453 1 92.81 105 HIS B O 1
ATOM 1987 N N . ASN B 1 106 ? -12.805 -7.887 -0.238 1 92.75 106 ASN B N 1
ATOM 1988 C CA . ASN B 1 106 ? -12.875 -6.754 -1.154 1 92.75 106 ASN B CA 1
ATOM 1989 C C . ASN B 1 106 ? -14.016 -5.805 -0.788 1 92.75 106 ASN B C 1
ATOM 1991 O O . ASN B 1 106 ? -13.875 -4.586 -0.905 1 92.75 106 ASN B O 1
ATOM 1995 N N . GLU B 1 107 ? -15.125 -6.34 -0.342 1 97.38 107 GLU B N 1
ATOM 1996 C CA . GLU B 1 107 ? -16.234 -5.5 0.101 1 97.38 107 GLU B CA 1
ATOM 1997 C C . GLU B 1 107 ? -15.836 -4.648 1.303 1 97.38 107 GLU B C 1
ATOM 1999 O O . GLU B 1 107 ? -16.25 -3.494 1.416 1 97.38 107 GLU B O 1
ATOM 2004 N N . LEU B 1 108 ? -15.078 -5.254 2.168 1 95.25 108 LEU B N 1
ATOM 2005 C CA . LEU B 1 108 ? -14.586 -4.492 3.311 1 95.25 108 LEU B CA 1
ATOM 2006 C C . LEU B 1 108 ? -13.719 -3.324 2.85 1 95.25 108 LEU B C 1
ATOM 2008 O O . LEU B 1 108 ? -13.82 -2.217 3.383 1 95.25 108 LEU B O 1
ATOM 2012 N N . GLY B 1 109 ? -12.805 -3.592 1.93 1 92.75 109 GLY B N 1
ATOM 2013 C CA . GLY B 1 109 ? -11.992 -2.518 1.373 1 92.75 109 GLY B CA 1
ATOM 2014 C C . GLY B 1 109 ? -12.828 -1.397 0.774 1 92.75 109 GLY B C 1
ATOM 2015 O O . GLY B 1 109 ? -12.516 -0.219 0.967 1 92.75 109 GLY B O 1
ATOM 2016 N N . LEU B 1 110 ? -13.914 -1.732 0.053 1 96.5 110 LEU B N 1
ATOM 2017 C CA . LEU B 1 110 ? -14.812 -0.745 -0.536 1 96.5 110 LEU B CA 1
ATOM 2018 C C . LEU B 1 110 ? -15.523 0.052 0.548 1 96.5 110 LEU B C 1
ATOM 2020 O O . LEU B 1 110 ? -15.711 1.265 0.416 1 96.5 110 LEU B O 1
ATOM 2024 N N . TYR B 1 111 ? -15.938 -0.67 1.641 1 96.88 111 TYR B N 1
ATOM 2025 C CA . TYR B 1 111 ? -16.578 -0.025 2.781 1 96.88 111 TYR B CA 1
ATOM 2026 C C . TYR B 1 111 ? -15.648 1 3.422 1 96.88 111 TYR B C 1
ATOM 2028 O O . TYR B 1 111 ? -16.047 2.148 3.641 1 96.88 111 TYR B O 1
ATOM 2036 N N . HIS B 1 112 ? -14.422 0.583 3.65 1 94 112 HIS B N 1
ATOM 2037 C CA . HIS B 1 112 ? -13.43 1.501 4.188 1 94 112 HIS B CA 1
ATOM 2038 C C . HIS B 1 112 ? -13.258 2.721 3.285 1 94 112 HIS B C 1
ATOM 2040 O O . HIS B 1 112 ? -13.25 3.855 3.766 1 94 112 HIS B O 1
ATOM 2046 N N . ASN B 1 113 ? -13.055 2.475 1.972 1 94.38 113 ASN B N 1
ATOM 2047 C CA . ASN B 1 113 ? -12.758 3.549 1.027 1 94.38 113 ASN B CA 1
ATOM 2048 C C . ASN B 1 113 ? -13.922 4.535 0.924 1 94.38 113 ASN B C 1
ATOM 2050 O O . ASN B 1 113 ? -13.703 5.738 0.761 1 94.38 113 ASN B O 1
ATOM 2054 N N . ALA B 1 114 ? -15.156 4.039 1.007 1 97.56 114 ALA B N 1
ATOM 2055 C CA . ALA B 1 114 ? -16.312 4.918 0.983 1 97.56 114 ALA B CA 1
ATOM 2056 C C . ALA B 1 114 ? -16.359 5.809 2.221 1 97.56 114 ALA B C 1
ATOM 2058 O O . ALA B 1 114 ? -16.562 7.02 2.115 1 97.56 114 ALA B O 1
ATOM 2059 N N . LEU B 1 115 ? -16.156 5.191 3.381 1 96.5 115 LEU B N 1
ATOM 2060 C CA . LEU B 1 115 ? -16.141 5.953 4.625 1 96.5 115 LEU B CA 1
ATOM 2061 C C . LEU B 1 115 ? -15.008 6.98 4.621 1 96.5 115 LEU B C 1
ATOM 2063 O O . LEU B 1 115 ? -15.188 8.109 5.078 1 96.5 115 LEU B O 1
ATOM 2067 N N . LEU B 1 116 ? -13.828 6.559 4.133 1 94 116 LEU B N 1
ATOM 2068 C CA . LEU B 1 116 ? -12.664 7.441 4.082 1 94 116 LEU B CA 1
ATOM 2069 C C . LEU B 1 116 ? -12.945 8.648 3.189 1 94 116 LEU B C 1
ATOM 2071 O O . LEU B 1 116 ? -12.641 9.781 3.561 1 94 116 LEU B O 1
ATOM 2075 N N . GLN B 1 117 ? -13.508 8.422 2.033 1 96.06 117 GLN B N 1
ATOM 2076 C CA . GLN B 1 117 ? -13.812 9.516 1.115 1 96.06 117 GLN B CA 1
ATOM 2077 C C . GLN B 1 117 ? -14.812 10.492 1.731 1 96.06 117 GLN B C 1
ATOM 2079 O O . GLN B 1 117 ? -14.672 11.711 1.575 1 96.06 117 GLN B O 1
ATOM 2084 N N . ALA B 1 118 ? -15.805 9.984 2.414 1 98.12 118 ALA B N 1
ATOM 2085 C CA . ALA B 1 118 ? -16.766 10.844 3.098 1 98.12 118 ALA B CA 1
ATOM 2086 C C . ALA B 1 118 ? -16.094 11.68 4.176 1 98.12 118 ALA B C 1
ATOM 2088 O O . ALA B 1 118 ? -16.344 12.875 4.301 1 98.12 118 ALA B O 1
ATOM 2089 N N . ALA B 1 119 ? -15.258 11.047 4.953 1 95.75 119 ALA B N 1
ATOM 2090 C CA . ALA B 1 119 ? -14.531 11.742 6.016 1 95.75 119 ALA B CA 1
ATOM 2091 C C . ALA B 1 119 ? -13.641 12.844 5.441 1 95.75 119 ALA B C 1
ATOM 2093 O O . ALA B 1 119 ? -13.578 13.945 5.984 1 95.75 119 ALA B O 1
ATOM 2094 N N . LEU B 1 120 ? -12.922 12.523 4.371 1 94.81 120 LEU B N 1
ATOM 2095 C CA . LEU B 1 120 ? -12.047 13.508 3.738 1 94.81 120 LEU B CA 1
ATOM 2096 C C . LEU B 1 120 ? -12.859 14.656 3.15 1 94.81 120 LEU B C 1
ATOM 2098 O O . LEU B 1 120 ? -12.406 15.805 3.133 1 94.81 120 LEU B O 1
ATOM 2102 N N . GLY B 1 121 ? -14.039 14.297 2.629 1 97.12 121 GLY B N 1
ATOM 2103 C CA . GLY B 1 121 ? -14.938 15.344 2.168 1 97.12 121 GLY B CA 1
ATOM 2104 C C . GLY B 1 121 ? -15.289 16.344 3.248 1 97.12 121 GLY B C 1
ATOM 2105 O O . GLY B 1 121 ? -15.281 17.562 3.004 1 97.12 121 GLY B O 1
ATOM 2106 N N . LYS B 1 122 ? -15.617 15.906 4.422 1 97.94 122 LYS B N 1
ATOM 2107 C CA . LYS B 1 122 ? -15.914 16.781 5.555 1 97.94 122 LYS B CA 1
ATOM 2108 C C . LYS B 1 122 ? -14.711 17.641 5.91 1 97.94 122 LYS B C 1
ATOM 2110 O O . LYS B 1 122 ? -14.859 18.828 6.211 1 97.94 122 LYS B O 1
ATOM 2115 N N . LEU B 1 123 ? -13.555 17.078 5.93 1 95.62 123 LEU B N 1
ATOM 2116 C CA . LEU B 1 123 ? -12.336 17.812 6.242 1 95.62 123 LEU B CA 1
ATOM 2117 C C . LEU B 1 123 ? -12.07 18.891 5.199 1 95.62 123 LEU B C 1
ATOM 2119 O O . LEU B 1 123 ? -11.617 19.984 5.539 1 95.62 123 LEU B O 1
ATOM 2123 N N . ARG B 1 124 ? -12.289 18.531 3.934 1 95.38 124 ARG B N 1
ATOM 2124 C CA . ARG B 1 124 ? -12.133 19.516 2.869 1 95.38 124 ARG B CA 1
ATOM 2125 C C . ARG B 1 124 ? -13.07 20.703 3.088 1 95.38 124 ARG B C 1
ATOM 2127 O O . ARG B 1 124 ? -12.68 21.859 2.873 1 95.38 124 ARG B O 1
ATOM 2134 N N . ALA B 1 125 ? -14.289 20.453 3.492 1 97.31 125 ALA B N 1
ATOM 2135 C CA . ALA B 1 125 ? -15.266 21.516 3.75 1 97.31 125 ALA B CA 1
ATOM 2136 C C . ALA B 1 125 ? -14.836 22.375 4.93 1 97.31 125 ALA B C 1
ATOM 2138 O O . ALA B 1 125 ? -15.055 23.594 4.934 1 97.31 125 ALA B O 1
ATOM 2139 N N . LYS B 1 126 ? -14.281 21.75 5.855 1 97 126 LYS B N 1
ATOM 2140 C CA . LYS B 1 126 ? -13.852 22.453 7.07 1 97 126 LYS B CA 1
ATOM 2141 C C . LYS B 1 126 ? -12.586 23.25 6.828 1 97 126 LYS B C 1
ATOM 2143 O O . LYS B 1 126 ? -12.383 24.312 7.441 1 97 126 LYS B O 1
ATOM 2148 N N . HIS B 1 127 ? -11.695 22.688 6.008 1 94.44 127 HIS B N 1
ATOM 2149 C CA . HIS B 1 127 ? -10.398 23.312 5.738 1 94.44 127 HIS B CA 1
ATOM 2150 C C . HIS B 1 127 ? -10.242 23.641 4.262 1 94.44 127 HIS B C 1
ATOM 2152 O O . HIS B 1 127 ? -9.422 23.047 3.564 1 94.44 127 HIS B O 1
ATOM 2158 N N . ARG B 1 128 ? -10.859 24.719 3.828 1 92.25 128 ARG B N 1
ATOM 2159 C CA . ARG B 1 128 ? -10.977 25.062 2.416 1 92.25 128 ARG B CA 1
ATOM 2160 C C . ARG B 1 128 ? -9.625 25.484 1.845 1 92.25 128 ARG B C 1
ATOM 2162 O O . ARG B 1 128 ? -9.414 25.438 0.631 1 92.25 128 ARG B O 1
ATOM 2169 N N . ASN B 1 129 ? -8.688 25.812 2.697 1 89.75 129 ASN B N 1
ATOM 2170 C CA . ASN B 1 129 ? -7.387 26.297 2.232 1 89.75 129 ASN B CA 1
ATOM 2171 C C . ASN B 1 129 ? -6.371 25.156 2.156 1 89.75 129 ASN B C 1
ATOM 2173 O O . ASN B 1 129 ? -5.215 25.375 1.791 1 89.75 129 ASN B O 1
ATOM 2177 N N . VAL B 1 130 ? -6.832 23.984 2.559 1 88.19 130 VAL B N 1
ATOM 2178 C CA . VAL B 1 130 ? -5.949 22.812 2.545 1 88.19 130 VAL B CA 1
ATOM 2179 C C . VAL B 1 130 ? -6.348 21.875 1.404 1 88.19 130 VAL B C 1
ATOM 2181 O O . VAL B 1 130 ? -7.535 21.641 1.174 1 88.19 130 VAL B O 1
ATOM 2184 N N . LYS B 1 131 ? -5.332 21.453 0.666 1 88.31 131 LYS B N 1
ATOM 2185 C CA . LYS B 1 131 ? -5.559 20.469 -0.387 1 88.31 131 LYS B CA 1
ATOM 2186 C C . LYS B 1 131 ? -5.477 19.047 0.164 1 88.31 131 LYS B C 1
ATOM 2188 O O . LYS B 1 131 ? -4.395 18.578 0.519 1 88.31 131 LYS B O 1
ATOM 2193 N N . ILE B 1 132 ? -6.594 18.359 0.237 1 88.81 132 ILE B N 1
ATOM 2194 C CA . ILE B 1 132 ? -6.664 16.969 0.681 1 88.81 132 ILE B CA 1
ATOM 2195 C C . ILE B 1 132 ? -7.027 16.078 -0.498 1 88.81 132 ILE B C 1
ATOM 2197 O O . ILE B 1 132 ? -8.125 16.172 -1.054 1 88.81 132 ILE B O 1
ATOM 2201 N N . ILE B 1 133 ? -6.086 15.18 -0.839 1 89.25 133 ILE B N 1
ATOM 2202 C CA . ILE B 1 133 ? -6.242 14.336 -2.021 1 89.25 133 ILE B CA 1
ATOM 2203 C C . ILE B 1 133 ? -6.445 12.891 -1.599 1 89.25 133 ILE B C 1
ATOM 2205 O O . ILE B 1 133 ? -5.691 12.359 -0.777 1 89.25 133 ILE B O 1
ATOM 2209 N N . TYR B 1 134 ? -7.527 12.281 -2.068 1 89.19 134 TYR B N 1
ATOM 2210 C CA . TYR B 1 134 ? -7.738 10.844 -1.917 1 89.19 134 TYR B CA 1
ATOM 2211 C C . TYR B 1 134 ? -7.027 10.07 -3.02 1 89.19 134 TYR B C 1
ATOM 2213 O O . TYR B 1 134 ? -7.262 10.312 -4.207 1 89.19 134 TYR B O 1
ATOM 2221 N N . ALA B 1 135 ? -6.129 9.18 -2.627 1 84.38 135 ALA B N 1
ATOM 2222 C CA . ALA B 1 135 ? -5.426 8.344 -3.598 1 84.38 135 ALA B CA 1
ATOM 2223 C C . ALA B 1 135 ? -6.086 6.973 -3.723 1 84.38 135 ALA B C 1
ATOM 2225 O O . ALA B 1 135 ? -5.977 6.141 -2.82 1 84.38 135 ALA B O 1
ATOM 2226 N N . A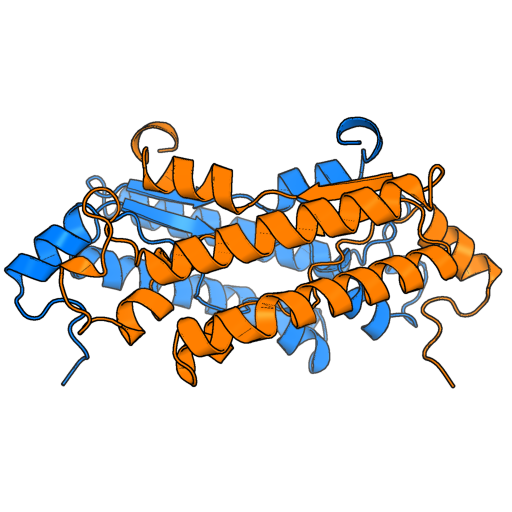SP B 1 136 ? -6.707 6.664 -4.871 1 86.94 136 ASP B N 1
ATOM 2227 C CA . ASP B 1 136 ? -7.383 5.395 -5.121 1 86.94 136 ASP B CA 1
ATOM 2228 C C . ASP B 1 136 ? -6.402 4.344 -5.641 1 86.94 136 ASP B C 1
ATOM 2230 O O . ASP B 1 136 ? -5.797 4.523 -6.703 1 86.94 136 ASP B O 1
ATOM 2234 N N . PHE B 1 137 ? -6.273 3.291 -4.84 1 81.94 137 PHE B N 1
ATOM 2235 C CA . PHE B 1 137 ? -5.465 2.162 -5.289 1 81.94 137 PHE B CA 1
ATOM 2236 C C . PHE B 1 137 ? -6.348 0.965 -5.625 1 81.94 137 PHE B C 1
ATOM 2238 O O . PHE B 1 137 ? -5.934 0.07 -6.363 1 81.94 137 PHE B O 1
ATOM 2245 N N . PHE B 1 138 ? -7.52 0.946 -5.113 1 87.31 138 PHE B N 1
ATOM 2246 C CA . PHE B 1 138 ? -8.43 -0.181 -5.301 1 87.31 138 PHE B CA 1
ATOM 2247 C C . PHE B 1 138 ? -8.836 -0.31 -6.766 1 87.31 138 PHE B C 1
ATOM 2249 O O . PHE B 1 138 ? -8.688 -1.378 -7.363 1 87.31 138 PHE B O 1
ATOM 2256 N N . GLY B 1 139 ? -9.281 0.785 -7.387 1 88.88 139 GLY B N 1
ATOM 2257 C CA . GLY B 1 139 ? -9.789 0.79 -8.75 1 88.88 139 GLY B CA 1
ATOM 2258 C C . GLY B 1 139 ? -8.773 0.298 -9.766 1 88.88 139 GLY B C 1
ATOM 2259 O O . GLY B 1 139 ? -9.008 -0.695 -10.453 1 88.88 139 GLY B O 1
ATOM 2260 N N . PRO B 1 140 ? -7.602 0.978 -9.766 1 84.75 140 PRO B N 1
ATOM 2261 C CA . PRO B 1 140 ? -6.586 0.56 -10.734 1 84.75 140 PRO B CA 1
ATOM 2262 C C . PRO B 1 140 ? -6.145 -0.89 -10.539 1 84.75 140 PRO B C 1
ATOM 2264 O O . PRO B 1 140 ? -5.938 -1.613 -11.516 1 84.75 140 PRO B O 1
ATOM 2267 N N . ILE B 1 141 ? -6.02 -1.404 -9.328 1 84.38 141 ILE B N 1
ATOM 2268 C CA . ILE B 1 141 ? -5.609 -2.781 -9.07 1 84.38 141 ILE B CA 1
ATOM 2269 C C . ILE B 1 141 ? -6.688 -3.74 -9.57 1 84.38 141 ILE B C 1
ATOM 2271 O O . ILE B 1 141 ? -6.387 -4.746 -10.219 1 84.38 141 ILE B O 1
ATOM 2275 N N . MET B 1 142 ? -7.895 -3.408 -9.344 1 88.12 142 MET B N 1
ATOM 2276 C CA . MET B 1 142 ? -8.977 -4.266 -9.805 1 88.12 142 MET B CA 1
ATOM 2277 C C . MET B 1 142 ? -9.039 -4.289 -11.328 1 88.12 142 MET B C 1
ATOM 2279 O O . MET B 1 142 ? -9.359 -5.316 -11.93 1 88.12 142 MET B O 1
ATOM 2283 N N . GLU B 1 143 ? -8.766 -3.117 -11.906 1 88.56 143 GLU B N 1
ATOM 2284 C CA . GLU B 1 143 ? -8.719 -3.094 -13.367 1 88.56 143 GLU B CA 1
ATOM 2285 C C . GLU B 1 143 ? -7.656 -4.051 -13.898 1 88.56 143 GLU B C 1
ATOM 2287 O O . GLU B 1 143 ? -7.879 -4.75 -14.891 1 88.56 143 GLU B O 1
ATOM 2292 N N . MET B 1 144 ? -6.504 -4.086 -13.195 1 84.12 144 MET B N 1
ATOM 2293 C CA . MET B 1 144 ? -5.426 -4.98 -13.609 1 84.12 144 MET B CA 1
ATOM 2294 C C . MET B 1 144 ? -5.816 -6.438 -13.398 1 84.12 144 MET B C 1
ATOM 2296 O O . MET B 1 144 ? -5.48 -7.301 -14.219 1 84.12 144 MET B O 1
ATOM 2300 N N . VAL B 1 145 ? -6.566 -6.711 -12.328 1 83.06 145 VAL B N 1
ATOM 2301 C CA . VAL B 1 145 ? -6.988 -8.062 -11.992 1 83.06 145 VAL B CA 1
ATOM 2302 C C . VAL B 1 145 ? -8.07 -8.531 -12.961 1 83.06 145 VAL B C 1
ATOM 2304 O O . VAL B 1 145 ? -8.062 -9.688 -13.398 1 83.06 145 VAL B O 1
ATOM 2307 N N . GLU B 1 146 ? -8.859 -7.598 -13.352 1 84.06 146 GLU B N 1
ATOM 2308 C CA . GLU B 1 146 ? -10 -7.941 -14.195 1 84.06 146 GLU B CA 1
ATOM 2309 C C . GLU B 1 146 ? -9.609 -7.969 -15.672 1 84.06 146 GLU B C 1
ATOM 2311 O O . GLU B 1 146 ? -10.211 -8.695 -16.469 1 84.06 146 GLU B O 1
ATOM 2316 N N . SER B 1 147 ? -8.609 -7.133 -16 1 82.56 147 SER B N 1
ATOM 2317 C CA . SER B 1 147 ? -8.195 -7.031 -17.391 1 82.56 147 SER B CA 1
ATOM 2318 C C . SER B 1 147 ? -6.676 -7.051 -17.531 1 82.56 147 SER B C 1
ATOM 2320 O O . SER B 1 147 ? -6.082 -6.109 -18.047 1 82.56 147 SER B O 1
ATOM 2322 N N . PRO B 1 148 ? -6.117 -8.234 -17.156 1 75.94 148 PRO B N 1
ATOM 2323 C CA . PRO B 1 148 ? -4.652 -8.289 -17.172 1 75.94 148 PRO B CA 1
ATOM 2324 C C . PRO B 1 148 ? -4.07 -8.109 -18.578 1 75.94 148 PRO B C 1
ATOM 2326 O O . PRO B 1 148 ? -2.93 -7.656 -18.719 1 75.94 148 PRO B O 1
ATOM 2329 N N . HIS B 1 149 ? -4.859 -8.297 -19.594 1 77.38 149 HIS B N 1
ATOM 2330 C CA . HIS B 1 149 ? -4.375 -8.227 -20.969 1 77.38 149 HIS B CA 1
ATOM 2331 C C . HIS B 1 149 ? -4.121 -6.781 -21.391 1 77.38 149 HIS B C 1
ATOM 2333 O O . HIS B 1 149 ? -3.346 -6.527 -22.312 1 77.38 149 HIS B O 1
ATOM 2339 N N . LYS B 1 150 ? -4.66 -5.82 -20.656 1 76.38 150 LYS B N 1
ATOM 2340 C CA . LYS B 1 150 ? -4.488 -4.41 -20.984 1 76.38 150 LYS B CA 1
ATOM 2341 C C . LYS B 1 150 ? -3.15 -3.883 -20.469 1 76.38 150 LYS B C 1
ATOM 2343 O O . LYS B 1 150 ? -2.699 -2.812 -20.875 1 76.38 150 LYS B O 1
ATOM 2348 N N . PHE B 1 151 ? -2.461 -4.539 -19.531 1 69.75 151 PHE B N 1
ATOM 2349 C CA . PHE B 1 151 ? -1.313 -3.959 -18.844 1 69.75 151 PHE B CA 1
ATOM 2350 C C . PHE B 1 151 ? -0.057 -4.785 -19.094 1 69.75 151 PHE B C 1
ATOM 2352 O O . PHE B 1 151 ? 1.047 -4.367 -18.75 1 69.75 151 PHE B O 1
ATOM 2359 N N . GLY B 1 152 ? -0.088 -5.805 -19.844 1 57.56 152 GLY B N 1
ATOM 2360 C CA . GLY B 1 152 ? 1.041 -6.652 -20.203 1 57.56 152 GLY B CA 1
ATOM 2361 C C . GLY B 1 152 ? 1.558 -6.418 -21.609 1 57.56 152 GLY B C 1
ATOM 2362 O O . GLY B 1 152 ? 0.873 -5.805 -22.422 1 57.56 152 GLY B O 1
#

pLDDT: mean 79.41, std 17.49, range [23.64, 98.12]

Solvent-accessible surface area (backbone atoms only — not comparable to full-atom values): 15764 Å² total; per-residue (Å²): 131,75,84,54,50,27,94,41,74,67,55,21,30,54,43,23,43,57,14,25,30,30,51,54,35,75,49,70,72,39,52,59,66,50,56,74,76,39,53,69,70,61,52,54,71,43,39,65,56,53,44,50,51,51,49,51,51,51,50,53,42,40,76,55,30,34,30,28,38,36,38,56,50,48,51,51,50,17,28,14,45,59,52,40,51,73,48,26,82,55,58,74,84,47,34,34,87,79,36,51,20,31,43,69,45,32,49,44,26,52,52,45,38,52,53,39,52,53,52,50,50,52,48,39,71,73,36,74,85,36,44,70,31,78,41,78,44,31,64,62,50,49,48,46,38,72,40,50,80,79,71,97,132,75,84,56,51,27,94,40,74,67,54,21,30,55,43,23,43,55,13,24,31,31,53,46,35,69,70,58,75,45,52,60,68,50,56,75,77,41,54,70,68,62,53,53,70,44,39,67,56,53,43,50,51,50,50,50,53,51,50,52,42,40,75,54,30,32,30,30,36,35,38,55,50,44,51,50,49,16,29,14,46,60,51,41,52,74,49,24,81,54,60,74,84,47,34,35,88,78,36,53,21,31,45,68,46,30,50,45,26,52,53,44,38,51,52,41,52,52,51,50,48,52,47,37,70,72,35,75,86,36,45,69,31,80,41,78,45,31,62,64,50,48,48,44,40,72,38,52,79,78,72,95

Radius of gyration: 19.72 Å; Cα contacts (8 Å, |Δi|>4): 501; chains: 2; bounding box: 41×59×46 Å

Foldseek 3Di:
DPPQPAPDLVRQQVCQQPDADELAPVPCCPCVVVVLPDPLVVNLVCLLVVLVVSLVVVVVSVVSNHQHYEYEADAQCQLPPSSCVSCVVPDPVQADPQQRGRPSSNVSSVVSLVSNVVSVVVVCVVVVRGHYHYHYPHVVVVCCSNCVVVPD/DPPQPAPDLVRQQVCQQPDADALCPVPAVPCVVVVLPDPLVVSLVCLLVVLVVSLVVVVVSVVSNHQHYEYEAHAQCQLPPSSCVSCVVPDPVQADPQQRGGPSSNVSSVVSLVSNVVSVVVVCVVCVRGHYHYHYPHVVVVCCSNCVVVPD

Secondary structure (DSSP, 8-state):
----SSSSHHHHHHHHHH-EEETT-S----HHHHHHHS-HHHHHHHHHHHHHHHHHHHHHHHHTT--EEEEE----GGG-HHHHHHTTTS-GGGB-TTT--BHHHHHHHHHHHHHHHHHHHHHHHH-TTSEEEEE--HHHHHHHHH-GGGT-/----SSSSHHHHHHHHHH-EEETT-S----HHHHHHHS-HHHHHHHHHHHHHHHHHHHHHHHHTT--EEEEE----GGG-HHHHHHTTTS-GGGB-TTT--BHHHHHHHHHHHHHHHHHHHHHHHH-TTSEEEEE--HHHHHHHHH-GGGT-

Organism: Triticum turgidum subsp. durum (NCBI:txid4567)

Sequence (304 aa):
MKPTLCRTARECKKFLGRSLFLVGEFGVNDYHFSFQRKTVQEVRSFVPDVVANISIAVERLIKHGARSLVVPGVIPSGCSPPILTKFANAPPAAYDSKTGCLTAHNELGLYHNALLQAALGKLRAKHRNVKIIYADFFGPIMEMVESPHKFGMKPTLCRTARECKKFLGRSLFLVGEFGVNDYHFSFQRKTVQEVRSFVPDVVANISIAVERLIKHGARSLVVPGVIPSGCSPPILTKFANAPPAAYDSKTGCLTAHNELGLYHNALLQAALGKLRAKHRNVKIIYADFFGPIMEMVESPHKFG

InterPro domains:
  IPR001087 GDSL lipase/esterase [PF00657] (25-140)
  IPR036514 SGNH hydrolase superfamily [G3DSA:3.40.50.1110] (1-152)